Protein AF-A0A8H7RR65-F1 (afdb_monomer_lite)

Radius of gyration: 19.75 Å; chains: 1; bounding box: 47×39×63 Å

Sequence (229 aa):
MPDKVIPYYIRTPSESDGLIKSMILPDCTTRTIVIGLDCEWNYSVGSSPRKVAIIQIAYKVLMYIIGHYFIISIHQYNYIPPSLIDLLKSPQVLKTGRNVTGDLNKLKRDYGLSYCPGTALELGSFCRKRGYIDNGTASLSEIAESVLGSKLKKQNRDSNWEAQDLSSPQLYYAALDAWVSLAIYTKLANVRTIGKLVQNRASKEAFVSVYPSDQCSYPVAFGVVISHQ

Structure (mmCIF, N/CA/C/O backbone):
data_AF-A0A8H7RR65-F1
#
_entry.id   AF-A0A8H7RR65-F1
#
loop_
_atom_site.group_PDB
_atom_site.id
_atom_site.type_symbol
_atom_site.label_atom_id
_atom_site.label_alt_id
_atom_site.label_comp_id
_atom_site.label_asym_id
_atom_site.label_entity_id
_atom_site.label_seq_id
_atom_site.pdbx_PDB_ins_code
_atom_site.Cartn_x
_atom_site.Cartn_y
_atom_site.Cartn_z
_atom_site.occupancy
_atom_site.B_iso_or_equiv
_atom_site.auth_seq_id
_atom_site.auth_comp_id
_atom_site.auth_asym_id
_atom_site.auth_atom_id
_atom_site.pdbx_PDB_model_num
ATOM 1 N N . MET A 1 1 ? 14.159 11.317 -2.937 1.00 69.75 1 MET A N 1
ATOM 2 C CA . MET A 1 1 ? 12.912 11.220 -2.142 1.00 69.75 1 MET A CA 1
ATOM 3 C C . MET A 1 1 ? 12.308 12.609 -2.042 1.00 69.75 1 MET A C 1
ATOM 5 O O . MET A 1 1 ? 13.080 13.552 -2.152 1.00 69.75 1 MET A O 1
ATOM 9 N N . PRO A 1 2 ? 10.984 12.760 -1.896 1.00 67.38 2 PRO A N 1
ATOM 10 C CA . PRO A 1 2 ? 10.373 14.069 -1.715 1.00 67.38 2 PRO A CA 1
ATOM 11 C C . PRO A 1 2 ? 10.844 14.668 -0.389 1.00 67.38 2 PRO A C 1
ATOM 13 O O . PRO A 1 2 ? 10.842 13.983 0.636 1.00 67.38 2 PRO A O 1
ATOM 16 N N . ASP A 1 3 ? 11.207 15.949 -0.412 1.00 62.53 3 ASP A N 1
ATOM 17 C CA . ASP A 1 3 ? 11.648 16.675 0.785 1.00 62.53 3 ASP A CA 1
ATOM 18 C C . ASP A 1 3 ? 10.525 16.796 1.826 1.00 62.53 3 ASP A C 1
ATOM 20 O O . ASP A 1 3 ? 10.781 16.956 3.020 1.00 62.53 3 ASP A O 1
ATOM 24 N N . LYS A 1 4 ? 9.261 16.670 1.391 1.00 66.50 4 LYS A N 1
ATOM 25 C CA . LYS A 1 4 ? 8.096 16.648 2.274 1.00 66.50 4 LYS A CA 1
ATOM 26 C C . LYS A 1 4 ? 6.968 15.786 1.702 1.00 66.50 4 LYS A C 1
ATOM 28 O O . LYS A 1 4 ? 6.485 16.034 0.602 1.00 66.50 4 LYS A O 1
ATOM 33 N N . VAL A 1 5 ? 6.511 14.810 2.486 1.00 70.81 5 VAL A N 1
ATOM 34 C CA . VAL A 1 5 ? 5.223 14.126 2.291 1.00 70.81 5 VAL A CA 1
ATOM 35 C C . VAL A 1 5 ? 4.330 14.574 3.439 1.00 70.81 5 VAL A C 1
ATOM 37 O O . VAL A 1 5 ? 4.652 14.310 4.595 1.00 70.81 5 VAL A O 1
ATOM 40 N N . ILE A 1 6 ? 3.254 15.303 3.140 1.00 77.00 6 ILE A N 1
ATOM 41 C CA . ILE A 1 6 ? 2.273 15.723 4.150 1.00 77.00 6 ILE A CA 1
ATOM 42 C C . ILE A 1 6 ? 1.043 14.828 3.987 1.00 77.00 6 ILE A C 1
ATOM 44 O O . ILE A 1 6 ? 0.307 15.006 3.015 1.00 77.00 6 ILE A O 1
ATOM 48 N N . PRO A 1 7 ? 0.828 13.846 4.877 1.00 85.81 7 PRO A N 1
ATOM 49 C CA . PRO A 1 7 ? -0.363 13.019 4.814 1.00 85.81 7 PRO A CA 1
ATOM 50 C C . PRO A 1 7 ? -1.587 13.747 5.366 1.00 85.81 7 PRO A C 1
ATOM 52 O O . PRO A 1 7 ? -1.502 14.508 6.329 1.00 85.81 7 PRO A O 1
ATOM 55 N N . TYR A 1 8 ? -2.748 13.433 4.800 1.00 90.25 8 TYR A N 1
ATOM 56 C CA . TYR A 1 8 ? -4.036 13.676 5.432 1.00 90.25 8 TYR A CA 1
ATOM 57 C C . TYR A 1 8 ? -4.280 12.548 6.438 1.00 90.25 8 TYR A C 1
ATOM 59 O O . TYR A 1 8 ? -4.485 11.393 6.051 1.00 90.25 8 TYR A O 1
ATOM 67 N N . TYR A 1 9 ? -4.215 12.873 7.729 1.00 93.75 9 TYR A N 1
ATOM 68 C CA . TYR A 1 9 ? -4.518 11.924 8.796 1.00 93.75 9 TYR A CA 1
ATOM 69 C C . TYR A 1 9 ? -6.023 11.921 9.076 1.00 93.75 9 TYR A C 1
ATOM 71 O O . TYR A 1 9 ? -6.581 12.906 9.556 1.00 93.75 9 TYR A O 1
ATOM 79 N N . ILE A 1 10 ? -6.674 10.814 8.734 1.00 94.00 10 ILE A N 1
ATOM 80 C CA . ILE A 1 10 ? -8.122 10.629 8.759 1.00 94.00 10 ILE A CA 1
ATOM 81 C C . ILE A 1 10 ? -8.471 9.786 9.978 1.00 94.00 10 ILE A C 1
ATOM 83 O O . ILE A 1 10 ? -8.015 8.647 10.109 1.00 94.00 10 ILE A O 1
ATOM 87 N N . ARG A 1 11 ? -9.287 10.347 10.869 1.00 92.25 11 ARG A N 1
ATOM 88 C CA . ARG A 1 11 ? -9.609 9.737 12.169 1.00 92.25 11 ARG A CA 1
ATOM 89 C C . ARG A 1 11 ? -11.053 9.273 12.259 1.00 92.25 11 ARG A C 1
ATOM 91 O O . ARG A 1 11 ? -11.362 8.383 13.043 1.00 92.25 11 ARG A O 1
ATOM 98 N N . THR A 1 12 ? -11.934 9.824 11.428 1.00 93.62 12 THR A N 1
ATOM 99 C CA . THR A 1 12 ? -13.347 9.449 11.436 1.00 93.62 12 THR A CA 1
ATOM 100 C C . THR A 1 12 ? -13.735 8.629 10.200 1.00 93.62 12 THR A C 1
ATOM 102 O O . THR A 1 12 ? -13.217 8.865 9.102 1.00 93.62 12 THR A O 1
ATOM 105 N N . PRO A 1 13 ? -14.692 7.691 10.333 1.00 94.06 13 PRO A N 1
ATOM 106 C CA . PRO A 1 13 ? -15.246 6.970 9.189 1.00 94.06 13 PRO A CA 1
ATOM 107 C C . PRO A 1 13 ? -15.877 7.903 8.150 1.00 94.06 13 PRO A C 1
ATOM 109 O O . PRO A 1 13 ? -15.723 7.673 6.957 1.00 94.06 13 PRO A O 1
ATOM 112 N N . SER A 1 14 ? -16.541 8.980 8.588 1.00 95.25 14 SER A N 1
ATOM 113 C CA . SER A 1 14 ? -17.195 9.952 7.703 1.00 95.25 14 SER A CA 1
ATOM 114 C C . SER A 1 14 ? -16.207 10.736 6.843 1.00 95.25 14 SER A C 1
ATOM 116 O O . SER A 1 14 ? -16.466 10.945 5.661 1.00 95.25 14 SER A O 1
ATOM 118 N N . GLU A 1 15 ? -15.065 11.144 7.405 1.00 94.38 15 GLU A N 1
ATOM 119 C CA . GLU A 1 15 ? -13.995 11.787 6.634 1.00 94.38 15 GLU A CA 1
ATOM 120 C C . GLU A 1 15 ? -13.398 10.813 5.614 1.00 94.38 15 GLU A C 1
ATOM 122 O O . GLU A 1 15 ? -13.220 11.180 4.453 1.00 94.38 15 GLU A O 1
ATOM 127 N N . SER A 1 16 ? -13.144 9.561 6.022 1.00 93.62 16 SER A N 1
ATOM 128 C CA . SER A 1 16 ? -12.667 8.506 5.118 1.00 93.62 16 SER A CA 1
ATOM 129 C C . SER A 1 16 ? -13.643 8.293 3.962 1.00 93.62 16 SER A C 1
ATOM 131 O O . SER A 1 16 ? -13.239 8.301 2.798 1.00 93.62 16 SER A O 1
ATOM 133 N N . ASP A 1 17 ? -14.929 8.142 4.279 1.00 94.50 17 ASP A N 1
ATOM 134 C CA . ASP A 1 17 ? -15.977 7.912 3.292 1.00 94.50 17 ASP A CA 1
ATOM 135 C C . ASP A 1 17 ? -16.127 9.085 2.324 1.00 94.50 17 ASP A C 1
ATOM 137 O O . ASP A 1 17 ? -16.167 8.885 1.108 1.00 94.50 17 ASP A O 1
ATOM 141 N N . GLY A 1 18 ? -16.190 10.312 2.845 1.00 92.25 18 GLY A N 1
ATOM 142 C CA . GLY A 1 18 ? -16.320 11.518 2.031 1.00 92.25 18 GLY A CA 1
ATOM 143 C C . GLY A 1 18 ? -15.140 11.700 1.081 1.00 92.25 18 GLY A C 1
ATOM 144 O O . GLY A 1 18 ? -15.326 11.983 -0.105 1.00 92.25 18 GLY A O 1
ATOM 145 N N . LEU A 1 19 ? -13.922 11.476 1.569 1.00 91.19 19 LEU A N 1
ATOM 146 C CA . LEU A 1 19 ? -12.708 11.647 0.785 1.00 91.19 19 LEU A CA 1
ATOM 147 C C . LEU A 1 19 ? -12.564 10.584 -0.308 1.00 91.19 19 LEU A C 1
ATOM 149 O O . LEU A 1 19 ? -12.318 10.917 -1.465 1.00 91.19 19 LEU A O 1
ATOM 153 N N . ILE A 1 20 ? -12.768 9.306 0.011 1.00 92.12 20 ILE A N 1
ATOM 154 C CA . ILE A 1 20 ? -12.635 8.226 -0.976 1.00 92.12 20 ILE A CA 1
ATOM 155 C C . ILE A 1 20 ? -13.710 8.347 -2.066 1.00 92.12 20 ILE A C 1
ATOM 157 O O . ILE A 1 20 ? -13.392 8.203 -3.251 1.00 92.12 20 ILE A O 1
ATOM 161 N N . LYS A 1 21 ? -14.960 8.660 -1.690 1.00 91.94 21 LYS A N 1
ATOM 162 C CA . LYS A 1 21 ? -16.071 8.863 -2.637 1.00 91.94 21 LYS A CA 1
ATOM 163 C C . LYS A 1 21 ? -15.864 10.064 -3.552 1.00 91.94 21 LYS A C 1
ATOM 165 O O . LYS A 1 21 ? -16.263 9.999 -4.708 1.00 91.94 21 LYS A O 1
ATOM 170 N N . SER A 1 22 ? -15.261 11.142 -3.057 1.00 87.25 22 SER A N 1
ATOM 171 C CA . SER A 1 22 ? -15.058 12.362 -3.848 1.00 87.25 22 SER A CA 1
ATOM 172 C C . SER A 1 22 ? -13.777 12.343 -4.682 1.00 87.25 22 SER A C 1
ATOM 174 O O . SER A 1 22 ? -13.769 12.886 -5.783 1.00 87.25 22 SER A O 1
ATOM 176 N N . MET A 1 23 ? -12.701 11.718 -4.193 1.00 84.56 23 MET A N 1
ATOM 177 C CA . MET A 1 23 ? -11.376 11.846 -4.809 1.00 84.56 23 MET A CA 1
ATOM 178 C C . MET A 1 23 ? -10.910 10.618 -5.586 1.00 84.56 23 MET A C 1
ATOM 180 O O . MET A 1 23 ? -10.130 10.777 -6.523 1.00 84.56 23 MET A O 1
ATOM 184 N N . ILE A 1 24 ? -11.319 9.408 -5.185 1.00 85.12 24 ILE A N 1
ATOM 185 C CA . ILE A 1 24 ? -10.731 8.166 -5.713 1.00 85.12 24 ILE A CA 1
ATOM 186 C C . ILE A 1 24 ? -11.749 7.359 -6.517 1.00 85.12 24 ILE A C 1
ATOM 188 O O . ILE A 1 24 ? -11.497 7.038 -7.675 1.00 85.12 24 ILE A O 1
ATOM 192 N N . LEU A 1 25 ? -12.912 7.052 -5.935 1.00 85.06 25 LEU A N 1
ATOM 193 C CA . LEU A 1 25 ? -13.926 6.219 -6.592 1.00 85.06 25 LEU A CA 1
ATOM 194 C C . LEU A 1 25 ? -14.428 6.753 -7.947 1.00 85.06 25 LEU A C 1
ATOM 196 O O . LEU A 1 25 ? -14.661 5.920 -8.825 1.00 85.06 25 LEU A O 1
ATOM 200 N N . PRO A 1 26 ? -14.548 8.075 -8.192 1.00 85.31 26 PRO A N 1
ATOM 201 C CA . PRO A 1 26 ? -14.957 8.574 -9.504 1.00 85.31 26 PRO A CA 1
ATOM 202 C C . PRO A 1 26 ? -13.997 8.148 -10.622 1.00 85.31 26 PRO A C 1
ATOM 204 O O . PRO A 1 26 ? -14.436 7.834 -11.727 1.00 85.31 26 PRO A O 1
ATOM 207 N N . ASP A 1 27 ? -12.697 8.043 -10.329 1.00 82.56 27 ASP A N 1
ATOM 208 C CA . ASP A 1 27 ? -11.683 7.625 -11.302 1.00 82.56 27 ASP A CA 1
ATOM 209 C C . ASP A 1 27 ? -11.726 6.112 -11.607 1.00 82.56 27 ASP A C 1
ATOM 211 O O . ASP A 1 27 ? -11.265 5.694 -12.671 1.00 82.56 27 ASP A O 1
ATOM 215 N N . CYS A 1 28 ? -12.318 5.288 -10.731 1.00 77.56 28 CYS A N 1
ATOM 216 C CA . CYS A 1 28 ? -12.476 3.840 -10.941 1.00 77.56 28 CYS A CA 1
ATOM 217 C C . CYS A 1 28 ? -13.459 3.491 -12.073 1.00 77.56 28 CYS A C 1
ATOM 219 O O . CYS A 1 28 ? -13.494 2.347 -12.525 1.00 77.56 28 CYS A O 1
ATOM 221 N N . THR A 1 29 ? -14.283 4.448 -12.509 1.00 74.00 29 THR A N 1
ATOM 222 C CA . THR A 1 29 ? -15.360 4.217 -13.487 1.00 74.00 29 THR A CA 1
ATOM 223 C C . THR A 1 29 ? -14.875 4.186 -14.935 1.00 74.00 29 THR A C 1
ATOM 225 O O . THR A 1 29 ? -15.533 3.599 -15.788 1.00 74.00 29 THR A O 1
ATOM 228 N N . THR A 1 30 ? -13.716 4.782 -15.223 1.00 73.12 30 THR A N 1
ATOM 229 C CA . THR A 1 30 ? -13.229 4.984 -16.600 1.00 73.12 30 THR A CA 1
ATOM 230 C C . THR A 1 30 ? -11.938 4.238 -16.909 1.00 73.12 30 THR A C 1
ATOM 232 O O . THR A 1 30 ? -11.607 4.036 -18.075 1.00 73.12 30 THR A O 1
ATOM 235 N N . ARG A 1 31 ? -11.188 3.824 -15.882 1.00 81.12 31 ARG A N 1
ATOM 236 C CA . ARG A 1 31 ? -9.883 3.176 -16.036 1.00 81.12 31 ARG A CA 1
ATOM 237 C C . ARG A 1 31 ? -9.501 2.370 -14.804 1.00 81.12 31 ARG A C 1
ATOM 239 O O . ARG A 1 31 ? -10.032 2.577 -13.716 1.00 81.12 31 ARG A O 1
ATOM 246 N N . THR A 1 32 ? -8.503 1.509 -14.969 1.00 86.94 32 THR A N 1
ATOM 247 C CA . THR A 1 32 ? -7.763 0.973 -13.828 1.00 86.94 32 THR A CA 1
ATOM 248 C C . THR A 1 32 ? -6.993 2.105 -13.154 1.00 86.94 32 THR A C 1
ATOM 250 O O . THR A 1 32 ? -6.273 2.859 -13.814 1.00 86.94 32 THR A O 1
ATOM 253 N N . ILE A 1 33 ? -7.114 2.203 -11.835 1.00 90.94 33 ILE A N 1
ATOM 254 C CA . ILE A 1 33 ? -6.284 3.073 -11.009 1.00 90.94 33 ILE A CA 1
ATOM 255 C C . ILE A 1 33 ? -5.284 2.240 -10.214 1.00 90.94 33 ILE A C 1
ATOM 257 O O . ILE A 1 33 ? -5.515 1.067 -9.916 1.00 90.94 33 ILE A O 1
ATOM 261 N N . VAL A 1 34 ? -4.161 2.860 -9.863 1.00 94.12 34 VAL A N 1
ATOM 262 C CA . VAL A 1 34 ? -3.112 2.225 -9.066 1.00 94.12 34 VAL A CA 1
ATOM 263 C C . VAL A 1 34 ? -2.898 3.041 -7.806 1.00 94.12 34 VAL A C 1
ATOM 265 O O . VAL A 1 34 ? -2.725 4.260 -7.878 1.00 94.12 34 VAL A O 1
ATOM 268 N N . ILE A 1 35 ? -2.923 2.363 -6.663 1.00 96.06 35 ILE A N 1
ATOM 269 C CA . ILE A 1 35 ? -2.674 2.957 -5.353 1.00 96.06 35 ILE A CA 1
ATOM 270 C C . ILE A 1 35 ? -1.488 2.276 -4.685 1.00 96.06 35 ILE A C 1
ATOM 272 O O . ILE A 1 35 ? -1.332 1.059 -4.781 1.00 96.06 35 ILE A O 1
ATOM 276 N N . GLY A 1 36 ? -0.672 3.058 -3.985 1.00 96.94 36 GLY A N 1
ATOM 277 C CA . GLY A 1 36 ? 0.240 2.509 -2.987 1.00 96.94 36 GLY A CA 1
ATOM 278 C C . GLY A 1 36 ? -0.566 2.131 -1.752 1.00 96.94 36 GLY A C 1
ATOM 279 O O . GLY A 1 36 ? -1.337 2.964 -1.285 1.00 96.94 36 GLY A O 1
ATOM 280 N N . LEU A 1 37 ? -0.422 0.903 -1.263 1.00 98.00 37 LEU A N 1
ATOM 281 C CA . LEU A 1 37 ? -1.093 0.412 -0.061 1.00 98.00 37 LEU A CA 1
ATOM 282 C C . LEU A 1 37 ? -0.050 -0.133 0.910 1.00 98.00 37 LEU A C 1
ATOM 284 O O . LEU A 1 37 ? 0.831 -0.889 0.501 1.00 98.00 37 LEU A O 1
ATOM 288 N N . ASP A 1 38 ? -0.212 0.225 2.176 1.00 97.50 38 ASP A N 1
ATOM 289 C CA . ASP A 1 38 ? 0.495 -0.378 3.301 1.00 97.50 38 ASP A CA 1
ATOM 290 C C . ASP A 1 38 ? -0.457 -0.479 4.506 1.00 97.50 38 ASP A C 1
ATOM 292 O O . ASP A 1 38 ? -1.579 0.057 4.463 1.00 97.50 38 ASP A O 1
ATOM 296 N N . CYS A 1 39 ? -0.054 -1.198 5.554 1.00 97.56 39 CYS A N 1
ATOM 297 C CA . CYS A 1 39 ? -0.786 -1.286 6.819 1.00 97.56 39 CYS A CA 1
ATOM 298 C C . CYS A 1 39 ? 0.177 -1.322 8.007 1.00 97.56 39 CYS A C 1
ATOM 300 O O . CYS A 1 39 ? 1.212 -1.972 7.946 1.00 97.56 39 CYS A O 1
ATOM 302 N N . GLU A 1 40 ? -0.223 -0.735 9.138 1.00 96.56 40 GLU A N 1
ATOM 303 C CA . GLU A 1 40 ? 0.554 -0.825 10.384 1.00 96.56 40 GLU A CA 1
ATOM 304 C C . GLU A 1 40 ? -0.286 -1.323 11.560 1.00 96.56 40 GLU A C 1
ATOM 306 O O . GLU A 1 40 ? -1.502 -1.100 11.645 1.00 96.56 40 GLU A O 1
ATOM 311 N N . TRP A 1 41 ? 0.367 -2.037 12.476 1.00 95.75 41 TRP A N 1
ATOM 312 C CA . TRP A 1 41 ? -0.244 -2.632 13.663 1.00 95.75 41 TRP A CA 1
ATOM 313 C C . TRP A 1 41 ? 0.761 -2.775 14.799 1.00 95.75 41 TRP A C 1
ATOM 315 O O . TRP A 1 41 ? 1.960 -2.945 14.590 1.00 95.75 41 TRP A O 1
ATOM 325 N N . ASN A 1 42 ? 0.250 -2.790 16.026 1.00 94.38 42 ASN A N 1
ATOM 326 C CA . ASN A 1 42 ? 1.069 -3.050 17.200 1.00 94.38 42 ASN A CA 1
ATOM 327 C C . ASN A 1 42 ? 1.513 -4.523 17.250 1.00 94.38 42 ASN A C 1
ATOM 329 O O . ASN A 1 42 ? 0.716 -5.452 17.065 1.00 94.38 42 ASN A O 1
ATOM 333 N N . TYR A 1 43 ? 2.791 -4.743 17.544 1.00 90.69 43 TYR A N 1
ATOM 334 C CA . TYR A 1 43 ? 3.369 -6.063 17.770 1.00 90.69 43 TYR A CA 1
ATOM 335 C C . TYR A 1 43 ? 4.313 -6.026 18.971 1.00 90.69 43 TYR A C 1
ATOM 337 O O . TYR A 1 43 ? 5.035 -5.057 19.188 1.00 90.69 43 TYR A O 1
ATOM 345 N N . SER A 1 44 ? 4.305 -7.099 19.755 1.00 87.88 44 SER A N 1
ATOM 346 C CA . SER A 1 44 ? 5.222 -7.297 20.874 1.00 87.88 44 SER A CA 1
ATOM 347 C C . SER A 1 44 ? 5.771 -8.712 20.801 1.00 87.88 44 SER A C 1
ATOM 349 O O . SER A 1 44 ? 5.030 -9.656 20.517 1.00 87.88 44 SER A O 1
ATOM 351 N N . VAL A 1 45 ? 7.075 -8.860 21.041 1.00 85.44 45 VAL A N 1
ATOM 352 C CA . VAL A 1 45 ? 7.752 -10.161 20.990 1.00 85.44 45 VAL A CA 1
ATOM 353 C C . VAL A 1 45 ? 7.063 -11.136 21.949 1.00 85.44 45 VAL A C 1
ATOM 355 O O . VAL A 1 45 ? 6.806 -10.804 23.102 1.00 85.44 45 VAL A O 1
ATOM 358 N N . GLY A 1 46 ? 6.734 -12.333 21.457 1.00 86.19 46 GLY A N 1
ATOM 359 C CA . GLY A 1 46 ? 6.043 -13.365 22.238 1.00 86.19 46 GLY A CA 1
ATOM 360 C C . GLY A 1 46 ? 4.518 -13.222 22.301 1.00 86.19 46 GLY A C 1
ATOM 361 O O . GLY A 1 46 ? 3.865 -14.052 22.924 1.00 86.19 46 GLY A O 1
ATOM 362 N N . SER A 1 47 ? 3.933 -12.216 21.642 1.00 87.44 47 SER A N 1
ATOM 363 C CA . SER A 1 47 ? 2.480 -12.036 21.536 1.00 87.44 47 SER A CA 1
ATOM 364 C C . SER A 1 47 ? 1.988 -12.183 20.099 1.00 87.44 47 SER A C 1
ATOM 366 O O . SER A 1 47 ? 2.715 -11.939 19.137 1.00 87.44 47 SER A O 1
ATOM 368 N N . SER A 1 48 ? 0.714 -12.550 19.944 1.00 89.25 48 SER A N 1
ATOM 369 C CA . SER A 1 48 ? 0.064 -12.477 18.634 1.00 89.25 48 SER A CA 1
ATOM 370 C C . SER A 1 48 ? -0.032 -11.013 18.177 1.00 89.25 48 SER A C 1
ATOM 372 O O . SER A 1 48 ? -0.345 -10.150 19.002 1.00 89.25 48 SER A O 1
ATOM 374 N N . PRO A 1 49 ? 0.203 -10.706 16.886 1.00 92.12 49 PRO A N 1
ATOM 375 C CA . PRO A 1 49 ? 0.048 -9.350 16.369 1.00 92.12 49 PRO A CA 1
ATOM 376 C C . PRO A 1 49 ? -1.357 -8.802 16.628 1.00 92.12 49 PRO A C 1
ATOM 378 O O . PRO A 1 49 ? -2.350 -9.501 16.407 1.00 92.12 49 PRO A O 1
ATOM 381 N N . ARG A 1 50 ? -1.443 -7.532 17.036 1.00 95.19 50 ARG A N 1
ATOM 382 C CA . ARG A 1 50 ? -2.717 -6.815 17.192 1.00 95.19 50 ARG A CA 1
ATOM 383 C C . ARG A 1 50 ? -3.391 -6.634 15.835 1.00 95.19 50 ARG A C 1
ATOM 385 O O . ARG A 1 50 ? -2.782 -6.874 14.787 1.00 95.19 50 ARG A O 1
ATOM 392 N N . LYS A 1 51 ? -4.660 -6.222 15.833 1.00 97.12 51 LYS A N 1
ATOM 393 C CA . LYS A 1 51 ? -5.364 -5.906 14.584 1.00 97.12 51 LYS A CA 1
ATOM 394 C C . LYS A 1 51 ? -4.676 -4.754 13.840 1.00 97.12 51 LYS A C 1
ATOM 396 O O . LYS A 1 51 ? -3.973 -3.962 14.462 1.00 97.12 51 LYS A O 1
ATOM 401 N N . VAL A 1 52 ? -4.883 -4.657 12.522 1.00 97.81 52 VAL A N 1
ATOM 402 C CA . VAL A 1 52 ? -4.465 -3.464 11.754 1.00 97.81 52 VAL A CA 1
ATOM 403 C C . VAL A 1 52 ? -5.016 -2.212 12.420 1.00 97.81 52 VAL A C 1
ATOM 405 O O . VAL A 1 52 ? -6.219 -2.140 12.677 1.00 97.81 52 VAL A O 1
ATOM 408 N N . ALA A 1 53 ? -4.134 -1.257 12.706 1.00 97.19 53 ALA A N 1
ATOM 409 C CA . ALA A 1 53 ? -4.481 -0.026 13.393 1.00 97.19 53 ALA A CA 1
ATOM 410 C C . ALA A 1 53 ? -4.701 1.133 12.421 1.00 97.19 53 ALA A C 1
ATOM 412 O O . ALA A 1 53 ? -5.639 1.917 12.603 1.00 97.19 53 ALA A O 1
ATOM 413 N N . ILE A 1 54 ? -3.872 1.205 11.378 1.00 97.31 54 ILE A N 1
ATOM 414 C CA . ILE A 1 54 ? -3.959 2.209 10.319 1.00 97.31 54 ILE A CA 1
ATOM 415 C C . ILE A 1 54 ? -3.775 1.573 8.935 1.00 97.31 54 ILE A C 1
ATOM 417 O O . ILE A 1 54 ? -3.055 0.584 8.788 1.00 97.31 54 ILE A O 1
ATOM 421 N N . ILE A 1 55 ? -4.421 2.162 7.928 1.00 97.81 55 ILE A N 1
ATOM 422 C CA . ILE A 1 55 ? -4.263 1.822 6.507 1.00 97.81 55 ILE A CA 1
ATOM 423 C C . ILE A 1 55 ? -3.719 3.054 5.784 1.00 97.81 55 ILE A C 1
ATOM 425 O O . ILE A 1 55 ? -4.294 4.140 5.903 1.00 97.81 55 ILE A O 1
ATOM 429 N N . GLN A 1 56 ? -2.639 2.896 5.021 1.00 96.56 56 GLN A N 1
ATOM 430 C CA . GLN A 1 56 ? -2.043 3.979 4.242 1.00 96.56 56 GLN A CA 1
ATOM 431 C C . GLN A 1 56 ? -2.366 3.832 2.760 1.00 96.56 56 GLN A C 1
ATOM 433 O O . GLN A 1 56 ? -2.223 2.754 2.187 1.00 96.56 56 GLN A O 1
ATOM 438 N N . ILE A 1 57 ? -2.766 4.932 2.123 1.00 96.19 57 ILE A N 1
ATOM 439 C CA . ILE A 1 57 ? -3.065 4.979 0.691 1.00 96.19 57 ILE A CA 1
ATOM 440 C C . ILE A 1 57 ? -2.320 6.141 0.053 1.00 96.19 57 ILE A C 1
ATOM 442 O O . ILE A 1 57 ? -2.541 7.297 0.408 1.00 96.19 57 ILE A O 1
ATOM 446 N N . ALA A 1 58 ? -1.490 5.838 -0.939 1.00 94.12 58 ALA A N 1
ATOM 447 C CA . ALA A 1 58 ? -0.948 6.824 -1.864 1.00 94.12 58 ALA A CA 1
ATOM 448 C C . ALA A 1 58 ? -1.726 6.778 -3.182 1.00 94.12 58 ALA A C 1
ATOM 450 O O . ALA A 1 58 ? -1.929 5.705 -3.753 1.00 94.12 58 ALA A O 1
ATOM 451 N N . TYR A 1 59 ? -2.133 7.941 -3.686 1.00 91.62 59 TYR A N 1
ATOM 452 C CA . TYR A 1 59 ? -2.927 8.081 -4.903 1.00 91.62 59 TYR A CA 1
ATOM 453 C C . TYR A 1 59 ? -2.432 9.236 -5.783 1.00 91.62 59 TYR A C 1
ATOM 455 O O . TYR A 1 59 ? -2.017 10.276 -5.275 1.00 91.62 59 TYR A O 1
ATOM 463 N N . LYS A 1 60 ? -2.492 9.066 -7.115 1.00 84.38 60 LYS A N 1
ATOM 464 C CA . LYS A 1 60 ? -2.090 10.075 -8.123 1.00 84.38 60 LYS A CA 1
ATOM 465 C C . LYS A 1 60 ? -0.681 10.658 -7.910 1.00 84.38 60 LYS A C 1
ATOM 467 O O . LYS A 1 60 ? -0.479 11.850 -8.092 1.00 84.38 60 LYS A O 1
ATOM 472 N N . VAL A 1 61 ? 0.305 9.826 -7.568 1.00 66.12 61 VAL A N 1
ATOM 473 C CA . VAL A 1 61 ? 1.707 10.268 -7.448 1.00 66.12 61 VAL A CA 1
ATOM 474 C C . VAL A 1 61 ? 2.307 10.469 -8.843 1.00 66.12 61 VAL A C 1
ATOM 476 O O . VAL A 1 61 ? 2.704 9.509 -9.507 1.00 66.12 61 VAL A O 1
ATOM 479 N N . LEU A 1 62 ? 2.361 11.724 -9.292 1.00 63.16 62 LEU A N 1
ATOM 480 C CA . LEU A 1 62 ? 2.976 12.139 -10.554 1.00 63.16 62 LEU A CA 1
ATOM 481 C C . LEU A 1 62 ? 4.376 12.697 -10.297 1.00 63.16 62 LEU A C 1
ATOM 483 O O . LEU A 1 62 ? 4.526 13.686 -9.577 1.00 63.16 62 LEU A O 1
ATOM 487 N N . MET A 1 63 ? 5.388 12.062 -10.904 1.00 56.44 63 MET A N 1
ATOM 488 C CA . MET A 1 63 ? 6.769 12.566 -11.023 1.00 56.44 63 MET A CA 1
ATOM 489 C C . MET A 1 63 ? 7.325 13.224 -9.747 1.00 56.44 63 MET A C 1
ATOM 491 O O . MET A 1 63 ? 8.036 14.217 -9.820 1.00 56.44 63 MET A O 1
ATOM 495 N N . TYR A 1 64 ? 7.021 12.650 -8.579 1.00 55.78 64 TYR A N 1
ATOM 496 C CA . TYR A 1 64 ? 7.536 13.063 -7.269 1.00 55.78 64 TYR A CA 1
ATOM 497 C C . TYR A 1 64 ? 7.056 14.416 -6.709 1.00 55.78 64 TYR A C 1
ATOM 499 O O . TYR A 1 64 ? 7.540 14.809 -5.650 1.00 55.78 64 TYR A O 1
ATOM 507 N N . ILE A 1 65 ? 6.108 15.105 -7.358 1.00 52.94 65 ILE A N 1
ATOM 508 C CA . ILE A 1 65 ? 5.735 16.489 -6.997 1.00 52.94 65 ILE A CA 1
ATOM 509 C C . ILE A 1 65 ? 4.334 16.569 -6.379 1.00 52.94 65 ILE A C 1
ATOM 511 O O . ILE A 1 65 ? 4.133 17.285 -5.402 1.00 52.94 65 ILE A O 1
ATOM 515 N N . ILE A 1 66 ? 3.360 15.825 -6.913 1.00 58.41 66 ILE A N 1
ATOM 516 C CA . ILE A 1 66 ? 1.959 15.899 -6.475 1.00 58.41 66 ILE A CA 1
ATOM 517 C C . ILE A 1 66 ? 1.442 14.482 -6.279 1.00 58.41 66 ILE A C 1
ATOM 519 O O . ILE A 1 66 ? 1.565 13.646 -7.169 1.00 58.41 66 ILE A O 1
ATOM 523 N N . GLY A 1 67 ? 0.882 14.215 -5.107 1.00 67.94 67 GLY A N 1
ATOM 524 C CA . GLY A 1 67 ? 0.141 12.999 -4.813 1.00 67.94 67 GLY A CA 1
ATOM 525 C C . GLY A 1 67 ? -0.688 13.209 -3.557 1.00 67.94 67 GLY A C 1
ATOM 526 O O . GLY A 1 67 ? -0.387 14.087 -2.747 1.00 67.94 67 GLY A O 1
ATOM 527 N N . HIS A 1 68 ? -1.751 12.432 -3.420 1.00 82.31 68 HIS A N 1
ATOM 528 C CA . HIS A 1 68 ? -2.570 12.427 -2.221 1.00 82.31 68 HIS A CA 1
ATOM 529 C C . HIS A 1 68 ? -2.190 11.231 -1.355 1.00 82.31 68 HIS A C 1
ATOM 531 O O . HIS A 1 68 ? -2.086 10.110 -1.857 1.00 82.31 68 HIS A O 1
ATOM 537 N N . TYR A 1 69 ? -1.980 11.485 -0.065 1.00 88.06 69 TYR A N 1
ATOM 538 C CA . TYR A 1 69 ? -1.557 10.476 0.902 1.00 88.06 69 TYR A CA 1
ATOM 539 C C . TYR A 1 69 ? -2.529 10.485 2.057 1.00 88.06 69 TYR A C 1
ATOM 541 O O . TYR A 1 69 ? -2.706 11.507 2.720 1.00 88.06 69 TYR A O 1
ATOM 549 N N . PHE A 1 70 ? -3.155 9.348 2.286 1.00 92.25 70 PHE A N 1
ATOM 550 C CA . PHE A 1 70 ? -4.179 9.187 3.295 1.00 92.25 70 PHE A CA 1
ATOM 551 C C . PHE A 1 70 ? -3.674 8.183 4.315 1.00 92.25 70 PHE A C 1
ATOM 553 O O . PHE A 1 70 ? -3.242 7.093 3.945 1.00 92.25 70 PHE A O 1
ATOM 560 N N . ILE A 1 71 ? -3.720 8.554 5.589 1.00 95.00 71 ILE A N 1
ATOM 561 C CA . ILE A 1 71 ? -3.501 7.632 6.702 1.00 95.00 71 ILE A CA 1
ATOM 562 C C . ILE A 1 71 ? -4.836 7.516 7.414 1.00 95.00 71 ILE A C 1
ATOM 564 O O . ILE A 1 71 ? -5.289 8.477 8.030 1.00 95.00 71 ILE A O 1
ATOM 568 N N . ILE A 1 72 ? -5.480 6.362 7.289 1.00 95.94 72 ILE A N 1
ATOM 569 C CA . ILE A 1 72 ? -6.821 6.119 7.817 1.00 95.94 72 ILE A CA 1
ATOM 570 C C . ILE A 1 72 ? -6.684 5.315 9.102 1.00 95.94 72 ILE A C 1
ATOM 572 O O . ILE A 1 72 ? -6.262 4.159 9.074 1.00 95.94 72 ILE A O 1
ATOM 576 N N . SER A 1 73 ? -7.034 5.934 10.225 1.00 95.69 73 SER A N 1
ATOM 577 C CA . SER A 1 73 ? -6.994 5.303 11.539 1.00 95.69 73 SER A CA 1
ATOM 578 C C . SER A 1 73 ? -8.236 4.457 11.765 1.00 95.69 73 SER A C 1
ATOM 580 O O . SER A 1 73 ? -9.295 4.998 12.058 1.00 95.69 73 SER A O 1
ATOM 582 N N . ILE A 1 74 ? -8.130 3.137 11.602 1.00 96.00 74 ILE A N 1
ATOM 583 C CA . ILE A 1 74 ? -9.278 2.225 11.727 1.00 96.00 74 ILE A CA 1
ATOM 584 C C . ILE A 1 74 ? -9.439 1.657 13.138 1.00 96.00 74 ILE A C 1
ATOM 586 O O . ILE A 1 74 ? -10.538 1.242 13.503 1.00 96.00 74 ILE A O 1
ATOM 590 N N . HIS A 1 75 ? -8.385 1.661 13.966 1.00 93.81 75 HIS A N 1
ATOM 591 C CA . HIS A 1 75 ? -8.485 1.162 15.345 1.00 93.81 75 HIS A CA 1
ATOM 592 C C . HIS A 1 75 ? -9.473 1.972 16.194 1.00 93.81 75 HIS A C 1
ATOM 594 O O . HIS A 1 75 ? -10.074 1.419 17.110 1.00 93.81 75 HIS A O 1
ATOM 600 N N . GLN A 1 76 ? -9.667 3.258 15.876 1.00 88.00 76 GLN A N 1
ATOM 601 C CA . GLN A 1 76 ? -10.545 4.158 16.631 1.00 88.00 76 GLN A CA 1
ATOM 602 C C . GLN A 1 76 ? -12.021 3.745 16.569 1.00 88.00 76 GLN A C 1
ATOM 604 O O . GLN A 1 76 ? -12.793 4.096 17.457 1.00 88.00 76 GLN A O 1
ATOM 609 N N . TYR A 1 77 ? -12.415 2.983 15.546 1.00 92.56 77 TYR A N 1
ATOM 610 C CA . TYR A 1 77 ? -13.787 2.503 15.363 1.00 92.56 77 TYR A CA 1
ATOM 611 C C . TYR A 1 77 ? -13.890 0.995 15.078 1.00 92.56 77 TYR A C 1
ATOM 613 O O . TYR A 1 77 ? -14.991 0.457 15.082 1.00 92.56 77 TYR A O 1
ATOM 621 N N . ASN A 1 78 ? -12.767 0.285 14.911 1.00 94.06 78 ASN A N 1
ATOM 622 C CA . ASN A 1 78 ? -12.668 -1.181 14.827 1.00 94.06 78 ASN A CA 1
ATOM 623 C C . ASN A 1 78 ? -13.471 -1.823 13.669 1.00 94.06 78 ASN A C 1
ATOM 625 O O . ASN A 1 78 ? -13.904 -2.973 13.760 1.00 94.06 78 ASN A O 1
ATOM 629 N N . TYR A 1 79 ? -13.632 -1.106 12.556 1.00 96.38 79 TYR A N 1
ATOM 630 C CA . TYR A 1 79 ? -14.121 -1.636 11.276 1.00 96.38 79 TYR A CA 1
ATOM 631 C C . TYR A 1 79 ? -13.463 -0.892 10.104 1.00 96.38 79 TYR A C 1
ATOM 633 O O . TYR A 1 79 ? -12.759 0.088 10.315 1.00 96.38 79 TYR A O 1
ATOM 641 N N . ILE A 1 80 ? -13.662 -1.352 8.866 1.00 97.50 80 ILE A N 1
ATOM 642 C CA . ILE A 1 80 ? -13.172 -0.660 7.660 1.00 97.50 80 ILE A CA 1
ATOM 643 C C . ILE A 1 80 ? -14.327 0.176 7.081 1.00 97.50 80 ILE A C 1
ATOM 645 O O . ILE A 1 80 ? -15.388 -0.407 6.841 1.00 97.50 80 ILE A O 1
ATOM 649 N N . PRO A 1 81 ? -14.169 1.492 6.830 1.00 96.75 81 PRO A N 1
ATOM 650 C CA . PRO A 1 81 ? -15.252 2.324 6.303 1.00 96.75 81 PRO A CA 1
ATOM 651 C C . PRO A 1 81 ? -15.804 1.792 4.966 1.00 96.75 81 PRO A C 1
ATOM 653 O O . PRO A 1 81 ? -15.018 1.290 4.152 1.00 96.75 81 PRO A O 1
ATOM 656 N N . PRO A 1 82 ? -17.122 1.886 4.706 1.00 96.31 82 PRO A N 1
ATOM 657 C CA . PRO A 1 82 ? -17.748 1.309 3.516 1.00 96.31 82 PRO A CA 1
ATOM 658 C C . PRO A 1 82 ? -17.083 1.695 2.193 1.00 96.31 82 PRO A C 1
ATOM 660 O O . PRO A 1 82 ? -16.799 0.820 1.378 1.00 96.31 82 PRO A O 1
ATOM 663 N N . SER A 1 83 ? -16.741 2.970 1.980 1.00 95.81 83 SER A N 1
ATOM 664 C CA . SER A 1 83 ? -16.116 3.363 0.711 1.00 95.81 83 SER A CA 1
ATOM 665 C C . SER A 1 83 ? -14.702 2.803 0.559 1.00 95.81 83 SER A C 1
ATOM 667 O O . SER A 1 83 ? -14.234 2.588 -0.556 1.00 95.81 83 SER A O 1
ATOM 669 N N . LEU A 1 84 ? -13.991 2.605 1.675 1.00 96.25 84 LEU A N 1
ATOM 670 C CA . LEU A 1 84 ? -12.671 1.990 1.673 1.00 96.25 84 LEU A CA 1
ATOM 671 C C . LEU A 1 84 ? -12.782 0.500 1.344 1.00 96.25 84 LEU A C 1
ATOM 673 O O . LEU A 1 84 ? -11.966 -0.018 0.585 1.00 96.25 84 LEU A O 1
ATOM 677 N N . ILE A 1 85 ? -13.822 -0.172 1.842 1.00 96.88 85 ILE A N 1
ATOM 678 C CA . ILE A 1 85 ? -14.158 -1.534 1.419 1.00 96.88 85 ILE A CA 1
ATOM 679 C C . ILE A 1 85 ? -14.401 -1.572 -0.093 1.00 96.88 85 ILE A C 1
ATOM 681 O O . ILE A 1 85 ? -13.797 -2.408 -0.765 1.00 96.88 85 ILE A O 1
ATOM 685 N N . ASP A 1 86 ? -15.224 -0.670 -0.632 1.00 94.81 86 ASP A N 1
ATOM 686 C CA . ASP A 1 86 ? -15.525 -0.605 -2.070 1.00 94.81 86 ASP A CA 1
ATOM 687 C C . ASP A 1 86 ? -14.259 -0.377 -2.904 1.00 94.81 86 ASP A C 1
ATOM 689 O O . ASP A 1 86 ? -14.020 -1.071 -3.896 1.00 94.81 86 ASP A O 1
ATOM 693 N N . LEU A 1 87 ? -13.394 0.541 -2.459 1.00 95.19 87 LEU A N 1
ATOM 694 C CA . LEU A 1 87 ? -12.112 0.821 -3.097 1.00 95.19 87 LEU A CA 1
ATOM 695 C C . LEU A 1 87 ? -11.201 -0.415 -3.113 1.00 95.19 87 LEU A C 1
ATOM 697 O O . LEU A 1 87 ? -10.677 -0.786 -4.163 1.00 95.19 87 LEU A O 1
ATOM 701 N N . LEU A 1 88 ? -11.006 -1.070 -1.965 1.00 95.81 88 LEU A N 1
ATOM 702 C CA . LEU A 1 88 ? -10.096 -2.214 -1.841 1.00 95.81 88 LEU A CA 1
ATOM 703 C C . LEU A 1 88 ? -10.631 -3.467 -2.553 1.00 95.81 88 LEU A C 1
ATOM 705 O O . LEU A 1 88 ? -9.834 -4.251 -3.085 1.00 95.81 88 LEU A O 1
ATOM 709 N N . LYS A 1 89 ? -11.959 -3.635 -2.608 1.00 94.75 89 LYS A N 1
ATOM 710 C CA . LYS A 1 89 ? -12.642 -4.714 -3.338 1.00 94.75 89 LYS A CA 1
ATOM 711 C C . LYS A 1 89 ? -12.625 -4.532 -4.842 1.00 94.75 89 LYS A C 1
ATOM 713 O O . LYS A 1 89 ? -12.671 -5.536 -5.542 1.00 94.75 89 LYS A O 1
ATOM 718 N N . SER A 1 90 ? -12.577 -3.300 -5.333 1.00 92.94 90 SER A N 1
ATOM 719 C CA . SER A 1 90 ? -12.763 -3.023 -6.752 1.00 92.94 90 SER A CA 1
ATOM 720 C C . SER A 1 90 ? -11.725 -3.742 -7.636 1.00 92.94 90 SER A C 1
ATOM 722 O O . SER A 1 90 ? -10.518 -3.633 -7.384 1.00 92.94 90 SER A O 1
ATOM 724 N N . PRO A 1 91 ? -12.158 -4.435 -8.712 1.00 92.12 91 PRO A N 1
ATOM 725 C CA . PRO A 1 91 ? -11.249 -5.028 -9.695 1.00 92.12 91 PRO A CA 1
ATOM 726 C C . PRO A 1 91 ? -10.483 -3.964 -10.496 1.00 92.12 91 PRO A C 1
ATOM 728 O O . PRO A 1 91 ? -9.435 -4.256 -11.064 1.00 92.12 91 PRO A O 1
ATOM 731 N N . GLN A 1 92 ? -10.972 -2.720 -10.495 1.00 92.31 92 GLN A N 1
ATOM 732 C CA . GLN A 1 92 ? -10.357 -1.581 -11.178 1.00 92.31 92 GLN A CA 1
ATOM 733 C C . GLN A 1 92 ? -9.219 -0.948 -10.370 1.00 92.31 92 GLN A C 1
ATOM 735 O O . GLN A 1 92 ? -8.586 -0.010 -10.844 1.00 92.31 92 GLN A O 1
ATOM 740 N N . VAL A 1 93 ? -8.955 -1.422 -9.150 1.00 94.38 93 VAL A N 1
ATOM 741 C CA . VAL A 1 93 ? -7.965 -0.823 -8.252 1.00 94.38 93 VAL A CA 1
ATOM 742 C C . VAL A 1 93 ? -6.831 -1.806 -8.026 1.00 94.38 93 VAL A C 1
ATOM 744 O O . VAL A 1 93 ? -6.984 -2.805 -7.317 1.00 94.38 93 VAL A O 1
ATOM 747 N N . LEU A 1 94 ? -5.673 -1.494 -8.601 1.00 96.25 94 LEU A N 1
ATOM 748 C CA . LEU A 1 94 ? -4.429 -2.217 -8.379 1.00 96.25 94 LEU A CA 1
ATOM 749 C C . LEU A 1 94 ? -3.730 -1.663 -7.132 1.00 96.25 94 LEU A C 1
ATOM 751 O O . LEU A 1 94 ? -3.413 -0.476 -7.061 1.00 96.25 94 LEU A O 1
ATOM 755 N N . LYS A 1 95 ? -3.482 -2.527 -6.151 1.00 97.81 95 LYS A N 1
ATOM 756 C CA . LYS A 1 95 ? -2.790 -2.206 -4.900 1.00 97.81 95 LYS A CA 1
ATOM 757 C C . LYS A 1 95 ? -1.326 -2.592 -5.046 1.00 97.81 95 LYS A C 1
ATOM 759 O O . LYS A 1 95 ? -1.037 -3.775 -5.206 1.00 97.81 95 LYS A O 1
ATOM 764 N N . THR A 1 96 ? -0.416 -1.626 -5.001 1.00 97.75 96 THR A N 1
ATOM 765 C CA . THR A 1 96 ? 1.032 -1.866 -5.032 1.00 97.75 96 THR A CA 1
ATOM 766 C C . THR A 1 96 ? 1.644 -1.651 -3.655 1.00 97.75 96 THR A C 1
ATOM 768 O O . THR A 1 96 ? 1.320 -0.680 -2.977 1.00 97.75 96 THR A O 1
ATOM 771 N N . GLY A 1 97 ? 2.542 -2.543 -3.250 1.00 97.31 97 GLY A N 1
ATOM 772 C CA . GLY A 1 97 ? 3.233 -2.456 -1.967 1.00 97.31 97 GLY A CA 1
ATOM 773 C C . GLY A 1 97 ? 4.274 -3.555 -1.801 1.00 97.31 97 GLY A C 1
ATOM 774 O O . GLY A 1 97 ? 4.403 -4.464 -2.635 1.00 97.31 97 GLY A O 1
ATOM 775 N N . ARG A 1 98 ? 5.053 -3.475 -0.721 1.00 96.44 98 ARG A N 1
ATOM 776 C CA . ARG A 1 98 ? 5.963 -4.555 -0.332 1.00 96.44 98 ARG A CA 1
ATOM 777 C C . ARG A 1 98 ? 5.208 -5.523 0.571 1.00 96.44 98 ARG A C 1
ATOM 779 O O . ARG A 1 98 ? 4.926 -5.170 1.699 1.00 96.44 98 ARG A O 1
ATOM 786 N N . ASN A 1 99 ? 4.990 -6.761 0.114 1.00 96.75 99 ASN A N 1
ATOM 787 C CA . ASN A 1 99 ? 4.176 -7.743 0.845 1.00 96.75 99 ASN A CA 1
ATOM 788 C C . ASN A 1 99 ? 2.706 -7.305 1.000 1.00 96.75 99 ASN A C 1
ATOM 790 O O . ASN A 1 99 ? 2.043 -7.682 1.963 1.00 96.75 99 ASN A O 1
ATOM 794 N N . VAL A 1 100 ? 2.184 -6.575 0.008 1.00 98.12 100 VAL A N 1
ATOM 795 C CA . VAL A 1 100 ? 0.815 -6.028 0.009 1.00 98.12 100 VAL A CA 1
ATOM 796 C C . VAL A 1 100 ? -0.257 -7.117 0.106 1.00 98.12 100 VAL A C 1
ATOM 798 O O . VAL A 1 100 ? -1.332 -6.914 0.669 1.00 98.12 100 VAL A O 1
ATOM 801 N N . THR A 1 101 ? 0.032 -8.320 -0.401 1.00 97.88 101 THR A N 1
ATOM 802 C CA . THR A 1 101 ? -0.840 -9.489 -0.225 1.00 97.88 101 THR A CA 1
ATOM 803 C C . THR A 1 101 ? -0.944 -9.879 1.251 1.00 97.88 101 THR A C 1
ATOM 805 O O . THR A 1 101 ? -2.014 -10.273 1.716 1.00 97.88 101 THR A O 1
ATOM 808 N N . GLY A 1 102 ? 0.154 -9.757 2.000 1.00 97.81 102 GLY A N 1
ATOM 809 C CA . GLY A 1 102 ? 0.193 -9.966 3.444 1.00 97.81 102 GLY A CA 1
ATOM 810 C C . GLY A 1 102 ? -0.714 -8.990 4.188 1.00 97.81 102 GLY A C 1
ATOM 811 O O . GLY A 1 102 ? -1.505 -9.430 5.024 1.00 97.81 102 GLY A O 1
ATOM 812 N N . ASP A 1 103 ? -0.677 -7.710 3.821 1.00 98.31 103 ASP A N 1
ATOM 813 C CA . ASP A 1 103 ? -1.516 -6.668 4.426 1.00 98.31 103 ASP A CA 1
ATOM 814 C C . ASP A 1 103 ? -2.999 -6.900 4.138 1.00 98.31 103 ASP A C 1
ATOM 816 O O . ASP A 1 103 ? -3.826 -6.930 5.050 1.00 98.31 103 ASP A O 1
ATOM 820 N N . LEU A 1 104 ? -3.345 -7.187 2.881 1.00 98.38 104 LEU A N 1
ATOM 821 C CA . LEU A 1 104 ? -4.718 -7.505 2.483 1.00 98.38 104 LEU A CA 1
ATOM 822 C C . LEU A 1 104 ? -5.244 -8.774 3.173 1.00 98.38 104 LEU A C 1
ATOM 824 O O . LEU A 1 104 ? -6.394 -8.816 3.612 1.00 98.38 104 LEU A O 1
ATOM 828 N N . ASN A 1 105 ? -4.411 -9.808 3.321 1.00 98.12 105 ASN A N 1
ATOM 829 C CA . ASN A 1 105 ? -4.777 -11.024 4.054 1.00 98.12 105 ASN A CA 1
ATOM 830 C C . ASN A 1 105 ? -4.938 -10.767 5.555 1.00 98.12 105 AS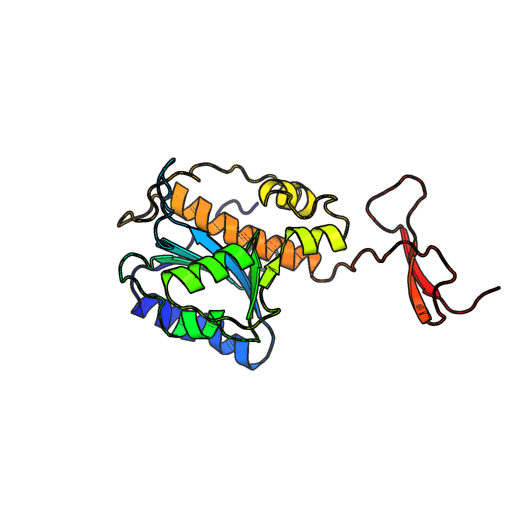N A C 1
ATOM 832 O O . ASN A 1 105 ? -5.796 -11.369 6.204 1.00 98.12 105 ASN A O 1
ATOM 836 N N . LYS A 1 106 ? -4.140 -9.860 6.117 1.00 98.12 106 LYS A N 1
ATOM 837 C CA . LYS A 1 106 ? -4.271 -9.425 7.502 1.00 98.12 106 LYS A CA 1
ATOM 838 C C . LYS A 1 106 ? -5.561 -8.625 7.710 1.00 98.12 106 LYS A C 1
ATOM 840 O O . LYS A 1 106 ? -6.291 -8.946 8.641 1.00 98.12 106 LYS A O 1
ATOM 845 N N . LEU A 1 107 ? -5.923 -7.713 6.808 1.00 98.31 107 LEU A N 1
ATOM 846 C CA . LEU A 1 107 ? -7.231 -7.040 6.815 1.00 98.31 107 LEU A CA 1
ATOM 847 C C . LEU A 1 107 ? -8.397 -8.031 6.672 1.00 98.31 107 LEU A C 1
ATOM 849 O O . LEU A 1 107 ? -9.409 -7.899 7.360 1.00 98.31 107 LEU A O 1
ATOM 853 N N . LYS A 1 108 ? -8.250 -9.062 5.829 1.00 97.81 108 LYS A N 1
ATOM 854 C CA . LYS A 1 108 ? -9.231 -10.152 5.710 1.00 97.81 108 LYS A CA 1
ATOM 855 C C . LYS A 1 108 ? -9.440 -10.876 7.035 1.00 97.81 108 LYS A C 1
ATOM 857 O O . LYS A 1 108 ? -10.578 -11.090 7.437 1.00 97.81 108 LYS A O 1
ATOM 862 N N . ARG A 1 109 ? -8.356 -11.246 7.718 1.00 97.81 109 ARG A N 1
ATOM 863 C CA . ARG A 1 109 ? -8.417 -11.938 9.012 1.00 97.81 109 ARG A CA 1
ATOM 864 C C . ARG A 1 109 ? -8.971 -11.042 10.121 1.00 97.81 109 ARG A C 1
ATOM 866 O O . ARG A 1 109 ? -9.782 -11.499 10.914 1.00 97.81 109 ARG A O 1
ATOM 873 N N . ASP A 1 110 ? -8.524 -9.792 10.186 1.00 97.69 110 ASP A N 1
ATOM 874 C CA . ASP A 1 110 ? -8.807 -8.903 11.315 1.00 97.69 110 ASP A CA 1
ATOM 875 C C . ASP A 1 110 ? -10.210 -8.256 11.223 1.00 97.69 110 ASP A C 1
ATOM 877 O O . ASP A 1 110 ? -10.817 -7.964 12.262 1.00 97.69 110 ASP A O 1
ATOM 881 N N . TYR A 1 111 ? -10.720 -8.056 9.996 1.00 97.62 111 TYR A N 1
ATOM 882 C CA . TYR A 1 111 ? -11.944 -7.290 9.701 1.00 97.62 111 TYR A CA 1
ATOM 883 C C . TYR A 1 111 ? -12.856 -7.899 8.619 1.00 97.62 111 TYR A C 1
ATOM 885 O O . TYR A 1 111 ? -13.836 -7.272 8.224 1.00 97.62 111 TYR A O 1
ATOM 893 N N . GLY A 1 112 ? -12.561 -9.092 8.093 1.00 96.94 112 GLY A N 1
ATOM 894 C CA . GLY A 1 112 ? -13.410 -9.742 7.085 1.00 96.94 112 GLY A CA 1
ATOM 895 C C . GLY A 1 112 ? -13.339 -9.121 5.683 1.00 96.94 112 GLY A C 1
ATOM 896 O O . GLY A 1 112 ? -14.211 -9.381 4.850 1.00 96.94 112 GLY A O 1
ATOM 897 N N . LEU A 1 113 ? -12.316 -8.308 5.388 1.00 96.94 113 LEU A N 1
ATOM 898 C CA . LEU A 1 113 ? -12.119 -7.743 4.051 1.00 96.94 113 LEU A CA 1
ATOM 899 C C . LEU A 1 113 ? -11.978 -8.857 3.001 1.00 96.94 113 LEU A C 1
ATOM 901 O O . LEU A 1 113 ? -11.132 -9.738 3.104 1.00 96.94 113 LEU A O 1
ATOM 905 N N . SER A 1 114 ? -12.766 -8.778 1.935 1.00 92.94 114 SER A N 1
ATOM 906 C CA . SER A 1 114 ? -12.506 -9.529 0.702 1.00 92.94 114 SER A CA 1
ATOM 907 C C . SER A 1 114 ? -11.926 -8.577 -0.337 1.00 92.94 114 SER A C 1
ATOM 909 O O . SER A 1 114 ? -12.245 -7.396 -0.298 1.00 92.94 114 SER A O 1
ATOM 911 N N . TYR A 1 115 ? -11.086 -9.061 -1.248 1.00 93.44 115 TYR A N 1
ATOM 912 C CA . TYR A 1 115 ? -10.524 -8.267 -2.344 1.00 93.44 115 TYR A CA 1
ATOM 913 C C . TYR A 1 115 ? -10.409 -9.126 -3.608 1.00 93.44 115 TYR A C 1
ATOM 915 O O . TYR A 1 115 ? -10.296 -10.350 -3.516 1.00 93.44 115 TYR A O 1
ATOM 923 N N . CYS A 1 116 ? -10.461 -8.503 -4.788 1.00 91.31 116 CYS A N 1
ATOM 924 C CA . CYS A 1 116 ? -10.374 -9.226 -6.057 1.00 91.31 116 CYS A CA 1
ATOM 925 C C . CYS A 1 116 ? -8.988 -9.876 -6.250 1.00 91.31 116 CYS A C 1
ATOM 927 O O . CYS A 1 116 ? -7.972 -9.178 -6.159 1.00 91.31 116 CYS A O 1
ATOM 929 N N . PRO A 1 117 ? -8.904 -11.179 -6.575 1.00 90.12 117 PRO A N 1
ATOM 930 C CA . PRO A 1 117 ? -7.644 -11.805 -6.968 1.00 90.12 117 PRO A CA 1
ATOM 931 C C . PRO A 1 117 ? -6.973 -11.066 -8.134 1.00 90.12 117 PRO A C 1
ATOM 933 O O . PRO A 1 117 ? -7.645 -10.492 -8.986 1.00 90.12 117 PRO A O 1
ATOM 936 N N . GLY A 1 118 ? -5.639 -11.053 -8.166 1.00 91.25 118 GLY A N 1
ATOM 937 C CA . GLY A 1 118 ? -4.866 -10.387 -9.226 1.00 91.25 118 GLY A CA 1
ATOM 938 C C . GLY A 1 118 ? -4.757 -8.862 -9.102 1.00 91.25 118 GLY A C 1
ATOM 939 O O . GLY A 1 118 ? -4.008 -8.247 -9.853 1.00 91.25 118 GLY A O 1
ATOM 940 N N . THR A 1 119 ? -5.429 -8.248 -8.125 1.00 95.62 119 THR A N 1
ATOM 941 C CA . THR A 1 119 ? -5.345 -6.798 -7.875 1.00 95.62 119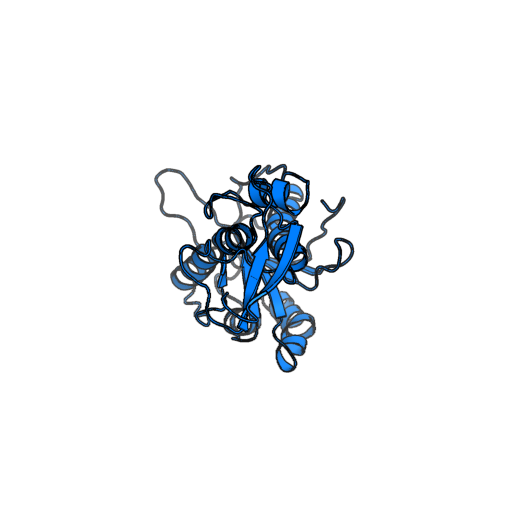 THR A CA 1
ATOM 942 C C . THR A 1 119 ? -4.289 -6.403 -6.837 1.00 95.62 119 THR A C 1
ATOM 944 O O . THR A 1 119 ? -4.175 -5.228 -6.497 1.00 95.62 119 THR A O 1
ATOM 947 N N . ALA A 1 120 ? -3.516 -7.365 -6.329 1.00 97.50 120 ALA A N 1
ATOM 948 C CA . ALA A 1 120 ? -2.382 -7.150 -5.435 1.00 97.50 120 ALA A CA 1
ATOM 949 C C . ALA A 1 120 ? -1.073 -7.292 -6.229 1.00 97.50 120 ALA A C 1
ATOM 951 O O . ALA A 1 120 ? -0.763 -8.368 -6.745 1.00 97.50 120 ALA A O 1
ATOM 952 N N . LEU A 1 121 ? -0.317 -6.203 -6.352 1.00 97.62 121 LEU A N 1
ATOM 953 C CA . LEU A 1 121 ? 0.951 -6.147 -7.069 1.00 97.62 121 LEU A CA 1
ATOM 954 C C . LEU A 1 121 ? 2.115 -6.122 -6.078 1.00 97.62 121 LEU A C 1
ATOM 956 O O . LEU A 1 121 ? 2.383 -5.121 -5.418 1.00 97.62 121 LEU A O 1
ATOM 960 N N . GLU A 1 122 ? 2.845 -7.233 -6.028 1.00 97.62 122 GLU A N 1
ATOM 961 C CA . GLU A 1 122 ? 4.052 -7.365 -5.213 1.00 97.62 122 GLU A CA 1
ATOM 962 C C . GLU A 1 122 ? 5.245 -6.657 -5.860 1.00 97.62 122 GLU A C 1
ATOM 964 O O . GLU A 1 122 ? 5.769 -7.110 -6.887 1.00 97.62 122 GLU A O 1
ATOM 969 N N . LEU A 1 123 ? 5.727 -5.583 -5.228 1.00 97.25 123 LEU A N 1
ATOM 970 C CA . LEU A 1 123 ? 6.824 -4.768 -5.761 1.00 97.25 123 LEU A CA 1
ATOM 971 C C . LEU A 1 123 ? 8.109 -5.550 -6.004 1.00 97.25 123 LEU A C 1
ATOM 973 O O . LEU A 1 123 ? 8.760 -5.342 -7.024 1.00 97.25 123 LEU A O 1
ATOM 977 N N . GLY A 1 124 ? 8.464 -6.473 -5.110 1.00 96.12 124 GLY A N 1
ATOM 978 C CA . GLY A 1 124 ? 9.682 -7.266 -5.266 1.00 96.12 124 GLY A CA 1
ATOM 979 C C . GLY A 1 124 ? 9.650 -8.124 -6.536 1.00 96.12 124 GLY A C 1
ATOM 980 O O . GLY A 1 124 ? 10.569 -8.089 -7.350 1.00 96.12 124 GLY A O 1
ATOM 981 N N . SER A 1 125 ? 8.545 -8.833 -6.783 1.00 94.81 125 SER A N 1
ATOM 982 C CA . SER A 1 125 ? 8.359 -9.602 -8.024 1.00 94.81 125 SER A CA 1
ATOM 983 C C . SER A 1 125 ? 8.300 -8.691 -9.254 1.00 94.81 125 SER A C 1
ATOM 985 O O . SER A 1 125 ? 8.907 -8.986 -10.285 1.00 94.81 125 SER A O 1
ATOM 987 N N . PHE A 1 126 ? 7.600 -7.563 -9.141 1.00 95.94 126 PHE A N 1
ATOM 988 C CA . PHE A 1 126 ? 7.434 -6.590 -10.215 1.00 95.94 126 PHE A CA 1
ATOM 989 C C . PHE A 1 126 ? 8.759 -5.953 -10.663 1.00 95.94 126 PHE A C 1
ATOM 991 O O . PHE A 1 126 ? 8.994 -5.846 -11.870 1.00 95.94 126 PHE A O 1
ATOM 998 N N . CYS A 1 127 ? 9.628 -5.589 -9.716 1.00 95.31 127 CYS A N 1
ATOM 999 C CA . CYS A 1 127 ? 10.951 -5.018 -9.979 1.00 95.31 127 CYS A CA 1
ATOM 1000 C C . CYS A 1 127 ? 11.942 -6.084 -10.456 1.00 95.31 127 CYS A C 1
ATOM 1002 O O . CYS A 1 127 ? 12.687 -5.833 -11.402 1.00 95.31 127 CYS A O 1
ATOM 1004 N N . ARG A 1 128 ? 11.898 -7.300 -9.883 1.00 93.56 128 ARG A N 1
ATOM 1005 C CA . ARG A 1 128 ? 12.745 -8.423 -10.324 1.00 93.56 128 ARG A CA 1
ATOM 1006 C C . ARG A 1 128 ? 12.506 -8.766 -11.784 1.00 93.56 128 ARG A C 1
ATOM 1008 O O . ARG A 1 128 ? 13.438 -8.872 -12.569 1.00 93.56 128 ARG A O 1
ATOM 1015 N N . LYS A 1 129 ? 11.235 -8.863 -12.184 1.00 89.56 129 LYS A N 1
ATOM 1016 C CA . LYS A 1 129 ? 10.853 -9.108 -13.582 1.00 89.56 129 LYS A CA 1
ATOM 1017 C C . LYS A 1 129 ? 11.327 -8.014 -14.539 1.00 89.56 129 LYS A C 1
ATOM 1019 O O . LYS A 1 129 ? 11.253 -8.231 -15.736 1.00 89.56 129 LYS A O 1
ATOM 1024 N N . ARG A 1 130 ? 11.774 -6.856 -14.051 1.00 90.62 130 ARG A N 1
ATOM 1025 C CA . ARG A 1 130 ? 12.293 -5.733 -14.846 1.00 90.62 130 ARG A CA 1
ATOM 1026 C C . ARG A 1 130 ? 13.801 -5.526 -14.683 1.00 90.62 130 ARG A C 1
ATOM 1028 O O . ARG A 1 130 ? 14.314 -4.558 -15.222 1.00 90.62 130 ARG A O 1
ATOM 1035 N N . GLY A 1 131 ? 14.493 -6.414 -13.965 1.00 88.75 131 GLY A N 1
ATOM 1036 C CA . GLY A 1 131 ? 15.953 -6.385 -13.826 1.00 88.75 131 GLY A CA 1
ATOM 1037 C C . GLY A 1 131 ? 16.512 -5.381 -12.834 1.00 88.75 131 GLY A C 1
ATOM 1038 O O . GLY A 1 131 ? 17.714 -5.164 -12.827 1.00 88.75 131 GLY A O 1
ATOM 1039 N N . TYR A 1 132 ? 15.674 -4.759 -12.006 1.00 91.12 132 TYR A N 1
ATOM 1040 C CA . TYR A 1 132 ? 16.161 -3.781 -11.028 1.00 91.12 132 TYR A CA 1
ATOM 1041 C C . TYR A 1 132 ? 16.670 -4.439 -9.744 1.00 91.12 132 TYR A C 1
ATOM 1043 O O . TYR A 1 132 ? 17.462 -3.855 -9.016 1.00 91.12 132 TYR A O 1
ATOM 1051 N N . ILE A 1 133 ? 16.209 -5.647 -9.434 1.00 92.00 133 ILE A N 1
ATOM 1052 C CA . ILE A 1 133 ? 16.662 -6.408 -8.269 1.00 92.00 133 ILE A CA 1
ATOM 1053 C C . ILE A 1 133 ? 16.742 -7.884 -8.646 1.00 92.00 133 ILE A C 1
ATOM 1055 O O . ILE A 1 133 ? 15.923 -8.354 -9.434 1.00 92.00 133 ILE A O 1
ATOM 1059 N N . ASP A 1 134 ? 17.645 -8.632 -8.023 1.00 87.94 134 ASP A N 1
ATOM 1060 C CA . ASP A 1 134 ? 17.740 -10.082 -8.242 1.00 87.94 134 ASP A CA 1
ATOM 1061 C C . ASP A 1 134 ? 16.821 -10.862 -7.300 1.00 87.94 134 ASP A C 1
ATOM 1063 O O . ASP A 1 134 ? 16.214 -11.871 -7.667 1.00 87.94 134 ASP A O 1
ATOM 1067 N N . ASN A 1 135 ? 16.656 -10.359 -6.075 1.00 87.69 135 ASN A N 1
ATOM 1068 C CA . ASN A 1 135 ? 15.855 -11.003 -5.048 1.00 87.69 135 ASN A CA 1
ATOM 1069 C C . ASN A 1 135 ? 14.455 -10.378 -4.945 1.00 87.69 135 ASN A C 1
ATOM 1071 O O . ASN A 1 135 ? 14.284 -9.249 -4.490 1.00 87.69 135 ASN A O 1
ATOM 1075 N N . GLY A 1 136 ? 13.421 -11.158 -5.275 1.00 88.50 136 GLY A N 1
ATOM 1076 C CA . GLY A 1 136 ? 12.022 -10.741 -5.130 1.00 88.50 136 GLY A CA 1
ATOM 1077 C C . GLY A 1 136 ? 11.570 -10.504 -3.682 1.00 88.50 136 GLY A C 1
ATOM 1078 O O . GLY A 1 136 ? 10.468 -9.996 -3.481 1.00 88.50 136 GLY A O 1
ATOM 1079 N N . THR A 1 137 ? 12.384 -10.862 -2.684 1.00 92.75 137 THR A N 1
ATOM 1080 C CA . THR A 1 137 ? 12.117 -10.598 -1.266 1.00 92.75 137 THR A CA 1
ATOM 1081 C C . THR A 1 137 ? 12.853 -9.377 -0.714 1.00 92.75 137 THR A C 1
ATOM 1083 O O . THR A 1 137 ? 12.721 -9.122 0.486 1.00 92.75 137 THR A O 1
ATOM 1086 N N . ALA A 1 138 ? 13.577 -8.615 -1.546 1.00 93.19 138 ALA A N 1
ATOM 1087 C CA . ALA A 1 138 ? 14.269 -7.395 -1.127 1.00 93.19 138 ALA A CA 1
ATOM 1088 C C . ALA A 1 138 ? 13.331 -6.440 -0.371 1.00 93.19 138 ALA A C 1
ATOM 1090 O O . ALA A 1 138 ? 12.128 -6.356 -0.644 1.00 93.19 138 ALA A O 1
ATOM 1091 N N . SER A 1 139 ? 13.869 -5.739 0.617 1.00 94.62 139 SER A N 1
ATOM 1092 C CA . SER A 1 139 ? 13.151 -4.735 1.393 1.00 94.62 139 SER A CA 1
ATOM 1093 C C . SER A 1 139 ? 12.720 -3.561 0.514 1.00 94.62 139 SER A C 1
ATOM 1095 O O . SER A 1 139 ? 13.340 -3.259 -0.504 1.00 94.62 139 SER A O 1
ATOM 1097 N N . LEU A 1 140 ? 11.682 -2.831 0.934 1.00 94.50 140 LEU A N 1
ATOM 1098 C CA . LEU A 1 140 ? 11.262 -1.622 0.219 1.00 94.50 140 LEU A CA 1
ATOM 1099 C C . LEU A 1 140 ? 12.400 -0.589 0.108 1.00 94.50 140 LEU A C 1
ATOM 1101 O O . LEU A 1 140 ? 12.474 0.122 -0.886 1.00 94.50 140 LEU A O 1
ATOM 1105 N N . SER A 1 141 ? 13.306 -0.541 1.095 1.00 93.75 141 SER A N 1
ATOM 1106 C CA . SER A 1 141 ? 14.463 0.364 1.081 1.00 93.75 141 SER A CA 1
ATOM 1107 C C . SER A 1 141 ? 15.475 -0.005 -0.008 1.00 93.75 141 SER A C 1
ATOM 1109 O O . SER A 1 141 ? 15.912 0.875 -0.741 1.00 93.75 141 SER A O 1
ATOM 1111 N N . GLU A 1 142 ? 15.788 -1.294 -0.172 1.00 94.38 142 GLU A N 1
ATOM 1112 C CA . GLU A 1 142 ? 16.673 -1.785 -1.243 1.00 94.38 142 GLU A CA 1
ATOM 1113 C C . GLU A 1 142 ? 16.045 -1.595 -2.629 1.00 94.38 142 GLU A C 1
ATOM 1115 O O . GLU A 1 142 ? 16.715 -1.161 -3.564 1.00 94.38 142 GLU A O 1
ATOM 1120 N N . ILE A 1 143 ? 14.739 -1.860 -2.762 1.00 95.56 143 ILE A N 1
ATOM 1121 C CA . ILE A 1 143 ? 14.020 -1.622 -4.021 1.00 95.56 143 ILE A CA 1
ATOM 1122 C C . ILE A 1 143 ? 14.033 -0.126 -4.361 1.00 95.56 143 ILE A C 1
ATOM 1124 O O . ILE A 1 143 ? 14.285 0.241 -5.506 1.00 95.56 143 ILE A O 1
ATOM 1128 N N . ALA A 1 144 ? 13.788 0.747 -3.383 1.00 94.69 144 ALA A N 1
ATOM 1129 C CA . ALA A 1 144 ? 13.832 2.191 -3.581 1.00 94.69 144 ALA A CA 1
ATOM 1130 C C . ALA A 1 144 ? 15.237 2.690 -3.947 1.00 94.69 144 ALA A C 1
ATOM 1132 O O . ALA A 1 144 ? 15.369 3.531 -4.834 1.00 94.69 144 ALA A O 1
ATOM 1133 N N . GLU A 1 145 ? 16.281 2.155 -3.316 1.00 94.31 145 GLU A N 1
ATOM 1134 C CA . GLU A 1 145 ? 17.673 2.471 -3.641 1.00 94.31 145 GLU A CA 1
ATOM 1135 C C . GLU A 1 145 ? 17.990 2.111 -5.098 1.00 94.31 145 GLU A C 1
ATOM 1137 O O . GLU A 1 145 ? 18.440 2.976 -5.846 1.00 94.31 145 GLU A O 1
ATOM 1142 N N . SER A 1 146 ? 17.642 0.898 -5.536 1.00 93.62 146 SER A N 1
ATOM 1143 C CA . SER A 1 146 ? 17.861 0.459 -6.920 1.00 93.62 146 SER A CA 1
ATOM 1144 C C . SER A 1 146 ? 17.023 1.236 -7.947 1.00 93.62 146 SER A C 1
ATOM 1146 O O . SER A 1 146 ? 17.528 1.704 -8.967 1.00 93.62 146 SER A O 1
ATOM 1148 N N . VAL A 1 147 ? 15.723 1.404 -7.692 1.00 92.88 147 VAL A N 1
ATOM 1149 C CA . VAL A 1 147 ? 14.793 1.960 -8.686 1.00 92.88 147 VAL A CA 1
ATOM 1150 C C . VAL A 1 147 ? 14.803 3.483 -8.679 1.00 92.88 147 VAL A C 1
ATOM 1152 O O . VAL A 1 147 ? 14.772 4.110 -9.737 1.00 92.88 147 VAL A O 1
ATOM 1155 N N . LEU A 1 148 ? 14.813 4.108 -7.503 1.00 91.75 148 LEU A N 1
ATOM 1156 C CA . LEU A 1 148 ? 14.699 5.560 -7.334 1.00 91.75 148 LEU A CA 1
ATOM 1157 C C . LEU A 1 148 ? 16.052 6.240 -7.081 1.00 91.75 148 LEU A C 1
ATOM 1159 O O . LEU A 1 148 ? 16.091 7.468 -7.046 1.00 91.75 148 LEU A O 1
ATOM 1163 N N . GLY A 1 149 ? 17.140 5.480 -6.917 1.00 91.00 149 GLY A N 1
ATOM 1164 C CA . GLY A 1 149 ? 18.469 6.017 -6.610 1.00 91.00 149 GLY A CA 1
ATOM 1165 C C . GLY A 1 149 ? 18.580 6.576 -5.190 1.00 91.00 149 GLY A C 1
ATOM 1166 O O . GLY A 1 149 ? 19.450 7.396 -4.913 1.00 91.00 149 GLY A O 1
ATOM 1167 N N . SER A 1 150 ? 17.653 6.220 -4.293 1.00 88.12 150 SER A N 1
ATOM 1168 C CA . SER A 1 150 ? 17.586 6.801 -2.954 1.00 88.12 150 SER A CA 1
ATOM 1169 C C . SER A 1 150 ? 17.084 5.790 -1.932 1.00 88.12 150 SER A C 1
ATOM 1171 O O . SER A 1 150 ? 15.983 5.253 -2.054 1.00 88.12 150 SER A O 1
ATOM 1173 N N . LYS A 1 151 ? 17.902 5.556 -0.906 1.00 87.81 151 LYS A N 1
ATOM 1174 C CA . LYS A 1 151 ? 17.605 4.637 0.191 1.00 87.81 151 LYS A CA 1
ATOM 1175 C C . LYS A 1 151 ? 16.623 5.248 1.187 1.00 87.81 151 LYS A C 1
ATOM 1177 O O . LYS A 1 151 ? 16.731 6.423 1.543 1.00 87.81 151 LYS A O 1
ATOM 1182 N N . LEU A 1 152 ? 15.703 4.434 1.700 1.00 86.25 152 LEU A N 1
ATOM 1183 C CA . LEU A 1 152 ? 14.797 4.860 2.766 1.00 86.25 152 LEU A CA 1
ATOM 1184 C C . LEU A 1 152 ? 15.525 4.858 4.106 1.00 86.25 152 LEU A C 1
ATOM 1186 O O . LEU A 1 152 ? 15.968 3.810 4.584 1.00 86.25 152 LEU A O 1
ATOM 1190 N N . LYS A 1 153 ? 15.590 6.028 4.743 1.00 78.94 153 LYS A N 1
ATOM 1191 C CA . LYS A 1 153 ? 16.010 6.164 6.140 1.00 78.94 153 LYS A CA 1
ATOM 1192 C C . LYS A 1 153 ? 14.825 5.822 7.039 1.00 78.94 153 LYS A C 1
ATOM 1194 O O . LYS A 1 153 ? 14.093 6.701 7.481 1.00 78.94 153 LYS A O 1
ATOM 1199 N N . LYS A 1 154 ? 14.604 4.525 7.255 1.00 69.75 154 LYS A N 1
ATOM 1200 C CA . LYS A 1 154 ? 13.525 4.033 8.115 1.00 69.75 154 LYS A CA 1
ATOM 1201 C C . LYS A 1 154 ? 13.886 4.274 9.582 1.00 69.75 154 LYS A C 1
ATOM 1203 O O . LYS A 1 154 ? 14.841 3.694 10.085 1.00 69.75 154 LYS A O 1
ATOM 1208 N N . GLN A 1 155 ? 13.113 5.119 10.250 1.00 65.75 155 GLN A N 1
ATOM 1209 C CA . GLN A 1 155 ? 13.111 5.287 11.703 1.00 65.75 155 GLN A CA 1
ATOM 1210 C C . GLN A 1 155 ? 11.660 5.099 12.173 1.00 65.75 155 GLN A C 1
ATOM 1212 O O . GLN A 1 155 ? 10.755 5.508 11.452 1.00 65.75 155 GLN A O 1
ATOM 1217 N N . ASN A 1 156 ? 11.440 4.512 13.356 1.00 67.06 156 ASN A N 1
ATOM 1218 C CA . ASN A 1 156 ? 10.112 4.350 13.990 1.00 67.06 156 ASN A CA 1
ATOM 1219 C C . ASN A 1 156 ? 9.187 3.254 13.422 1.00 67.06 156 ASN A C 1
ATOM 1221 O O . ASN A 1 156 ? 7.972 3.422 13.403 1.00 67.06 156 ASN A O 1
ATOM 1225 N N . ARG A 1 157 ? 9.741 2.112 12.993 1.00 67.75 157 ARG A N 1
ATOM 1226 C CA . ARG A 1 157 ? 8.928 0.937 12.618 1.00 67.75 157 ARG A CA 1
ATOM 1227 C C . ARG A 1 157 ? 8.227 0.296 13.828 1.00 67.75 157 ARG A C 1
ATOM 1229 O O . ARG A 1 157 ? 7.083 -0.130 13.727 1.00 67.75 157 ARG A O 1
ATOM 1236 N N . ASP A 1 158 ? 8.908 0.275 14.973 1.00 67.31 158 ASP A N 1
ATOM 1237 C CA . ASP A 1 158 ? 8.393 -0.275 16.229 1.00 67.31 158 ASP A CA 1
ATOM 1238 C C . ASP A 1 158 ? 7.829 0.867 17.084 1.00 67.31 158 ASP A C 1
ATOM 1240 O O . ASP A 1 158 ? 8.534 1.497 17.872 1.00 67.31 158 ASP A O 1
ATOM 1244 N N . SER A 1 159 ? 6.567 1.227 16.862 1.00 80.00 159 SER A N 1
ATOM 1245 C CA . SER A 1 159 ? 5.897 2.340 17.548 1.00 80.00 159 SER A CA 1
ATOM 1246 C C . SER A 1 159 ? 4.453 1.988 17.895 1.00 80.00 159 SER A C 1
ATOM 1248 O O . SER A 1 159 ? 3.893 1.040 17.353 1.00 80.00 159 SER A O 1
ATOM 1250 N N . ASN A 1 160 ? 3.839 2.741 18.814 1.00 92.44 160 ASN A N 1
ATOM 1251 C CA . ASN A 1 160 ? 2.427 2.556 19.147 1.00 92.44 160 ASN A CA 1
ATOM 1252 C C . ASN A 1 160 ? 1.532 3.140 18.037 1.00 92.44 160 ASN A C 1
ATOM 1254 O O . ASN A 1 160 ? 1.297 4.348 17.989 1.00 92.44 160 ASN A O 1
ATOM 1258 N N . TRP A 1 161 ? 1.034 2.277 17.156 1.00 94.94 161 TRP A N 1
ATOM 1259 C CA . TRP A 1 161 ? 0.133 2.598 16.044 1.00 94.94 161 TRP A CA 1
ATOM 1260 C C . TRP A 1 161 ? -1.340 2.727 16.455 1.00 94.94 161 TRP A C 1
ATOM 1262 O O . TRP A 1 161 ? -2.152 3.221 15.677 1.00 94.94 161 TRP A O 1
ATOM 1272 N N . GLU A 1 162 ? -1.685 2.308 17.674 1.00 94.62 162 GLU A N 1
ATOM 1273 C CA . GLU A 1 162 ? -3.011 2.483 18.289 1.00 94.62 162 GLU A CA 1
ATOM 1274 C C . GLU A 1 162 ? -3.073 3.763 19.153 1.00 94.62 162 GLU A C 1
ATOM 1276 O O . GLU A 1 162 ? -3.970 3.923 19.980 1.00 94.62 162 GLU A O 1
ATOM 1281 N N . ALA A 1 163 ? -2.097 4.670 19.018 1.00 92.12 163 ALA A N 1
ATOM 1282 C CA . ALA A 1 163 ? -2.136 5.961 19.693 1.00 92.12 163 ALA A CA 1
ATOM 1283 C C . ALA A 1 163 ? -3.272 6.834 19.131 1.00 92.12 163 ALA A C 1
ATOM 1285 O O . ALA A 1 163 ? -3.511 6.861 17.921 1.00 92.12 163 ALA A O 1
ATOM 1286 N N . GLN A 1 164 ? -3.935 7.590 20.014 1.00 87.88 164 GLN A N 1
ATOM 1287 C CA . GLN A 1 164 ? -5.008 8.514 19.634 1.00 87.88 164 GLN A CA 1
ATOM 1288 C C . GLN A 1 164 ? -4.541 9.497 18.549 1.00 87.88 164 GLN A C 1
ATOM 1290 O O . GLN A 1 164 ? -5.202 9.653 17.518 1.00 87.88 164 GLN A O 1
ATOM 1295 N N . ASP A 1 165 ? -3.360 10.078 18.754 1.00 91.00 165 ASP A N 1
ATOM 1296 C CA . ASP A 1 165 ? -2.664 10.894 17.772 1.00 91.00 165 ASP A CA 1
ATOM 1297 C C . ASP A 1 165 ? -1.293 10.288 17.474 1.00 91.00 165 ASP A C 1
ATOM 1299 O O . ASP A 1 165 ? -0.517 9.963 18.375 1.00 91.00 165 ASP A O 1
ATOM 1303 N N . LEU A 1 166 ? -1.001 10.134 16.184 1.00 92.19 166 LEU A N 1
ATOM 1304 C CA . LEU A 1 166 ? 0.305 9.691 15.722 1.00 92.19 166 LEU A CA 1
ATOM 1305 C C . LEU A 1 166 ? 1.260 10.880 15.683 1.00 92.19 166 LEU A C 1
ATOM 1307 O O . LEU A 1 166 ? 0.910 11.975 15.239 1.00 92.19 166 LEU A O 1
ATOM 1311 N N . SER A 1 167 ? 2.494 10.647 16.113 1.00 91.88 167 SER A N 1
ATOM 1312 C CA . SER A 1 167 ? 3.548 11.654 16.043 1.00 91.88 167 SER A CA 1
ATOM 1313 C C . SER A 1 167 ? 3.918 11.983 14.590 1.00 91.88 167 SER A C 1
ATOM 1315 O O . SER A 1 167 ? 3.764 11.157 13.685 1.00 91.88 167 SER A O 1
ATOM 1317 N N . SER A 1 168 ? 4.476 13.174 14.348 1.00 90.31 168 SER A N 1
ATOM 1318 C CA . SER A 1 168 ? 4.947 13.565 13.009 1.00 90.31 168 SER A CA 1
ATOM 1319 C C . SER A 1 168 ? 5.909 12.544 12.375 1.00 90.31 168 SER A C 1
ATOM 1321 O O . SER A 1 168 ? 5.749 12.261 11.187 1.00 90.31 168 SER A O 1
ATOM 1323 N N . PRO A 1 169 ? 6.862 11.932 13.115 1.00 89.31 169 PRO A N 1
ATOM 1324 C CA . PRO A 1 169 ? 7.702 10.870 12.564 1.00 89.31 169 PRO A CA 1
ATOM 1325 C C . PRO A 1 169 ? 6.932 9.604 12.161 1.00 89.31 169 PRO A C 1
ATOM 1327 O O . PRO A 1 169 ? 7.248 9.026 11.124 1.00 89.31 169 PRO A O 1
ATOM 1330 N N . GLN A 1 170 ? 5.912 9.189 12.924 1.00 91.88 170 GLN A N 1
ATOM 1331 C CA . GLN A 1 170 ? 5.057 8.046 12.564 1.00 91.88 170 GLN A CA 1
ATOM 1332 C C . GLN A 1 170 ? 4.234 8.337 11.308 1.00 91.88 170 GLN A C 1
ATOM 1334 O O . GLN A 1 170 ? 4.186 7.515 10.397 1.00 91.88 170 GLN A O 1
ATOM 1339 N N . LEU A 1 171 ? 3.622 9.524 11.235 1.00 91.81 171 LEU A N 1
ATOM 1340 C CA . LEU A 1 171 ? 2.859 9.956 10.063 1.00 91.81 171 LEU A CA 1
ATOM 1341 C C . LEU A 1 171 ? 3.747 10.018 8.818 1.00 91.81 171 LEU A C 1
ATOM 1343 O O . LEU A 1 171 ? 3.354 9.537 7.759 1.00 91.81 171 LEU A O 1
ATOM 1347 N N . TYR A 1 172 ? 4.956 10.569 8.941 1.00 89.88 172 TYR A N 1
ATOM 1348 C CA . TYR A 1 172 ? 5.909 10.622 7.836 1.00 89.88 172 TYR A CA 1
ATOM 1349 C C . TYR A 1 172 ? 6.343 9.223 7.388 1.00 89.88 172 TYR A C 1
ATOM 1351 O O . TYR A 1 172 ? 6.327 8.946 6.191 1.00 89.88 172 TYR A O 1
ATOM 1359 N N . TYR A 1 173 ? 6.682 8.336 8.329 1.00 90.81 173 TYR A N 1
ATOM 1360 C CA . TYR A 1 173 ? 7.047 6.948 8.037 1.00 90.81 173 TYR A CA 1
ATOM 1361 C C . TYR A 1 173 ? 5.942 6.228 7.255 1.00 90.81 173 TYR A C 1
ATOM 1363 O O . TYR A 1 173 ? 6.177 5.744 6.149 1.00 90.81 173 TYR A O 1
ATOM 1371 N N . ALA A 1 174 ? 4.725 6.241 7.801 1.00 92.38 174 ALA A N 1
ATOM 1372 C CA . ALA A 1 174 ? 3.554 5.595 7.222 1.00 92.38 174 ALA A CA 1
ATOM 1373 C C . ALA A 1 174 ? 3.235 6.154 5.823 1.00 92.38 174 ALA A C 1
ATOM 1375 O O . ALA A 1 174 ? 2.979 5.408 4.878 1.00 92.38 174 ALA A O 1
ATOM 1376 N N . ALA A 1 175 ? 3.297 7.477 5.657 1.00 91.12 175 ALA A N 1
ATOM 1377 C CA . ALA A 1 175 ? 3.072 8.105 4.361 1.00 91.12 175 ALA A CA 1
ATOM 1378 C C . ALA A 1 175 ? 4.147 7.718 3.334 1.00 91.12 175 ALA A C 1
ATOM 1380 O O . ALA A 1 175 ? 3.833 7.510 2.159 1.00 91.12 175 ALA A O 1
ATOM 1381 N N . LEU A 1 176 ? 5.408 7.620 3.765 1.00 91.06 176 LEU A N 1
ATOM 1382 C CA . LEU A 1 176 ? 6.533 7.307 2.895 1.00 91.06 176 LEU A CA 1
ATOM 1383 C C . LEU A 1 176 ? 6.444 5.881 2.340 1.00 91.06 176 LEU A C 1
ATOM 1385 O O . LEU A 1 176 ? 6.660 5.705 1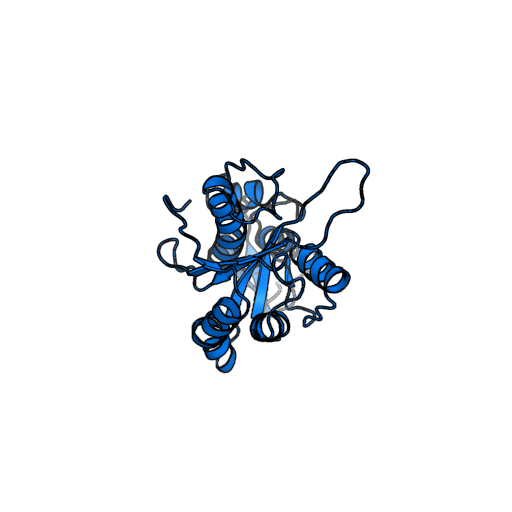.144 1.00 91.06 176 LEU A O 1
ATOM 1389 N N . ASP A 1 177 ? 6.082 4.878 3.141 1.00 92.00 177 ASP A N 1
ATOM 1390 C CA . ASP A 1 177 ? 6.033 3.483 2.672 1.00 92.00 177 ASP A CA 1
ATOM 1391 C C . ASP A 1 177 ? 4.964 3.266 1.576 1.00 92.00 177 ASP A C 1
ATOM 1393 O O . ASP A 1 177 ? 5.255 2.668 0.527 1.00 92.00 177 ASP A O 1
ATOM 1397 N N . ALA A 1 178 ? 3.776 3.866 1.716 1.00 93.75 178 ALA A N 1
ATOM 1398 C CA . ALA A 1 178 ? 2.762 3.861 0.656 1.00 93.75 178 ALA A CA 1
ATOM 1399 C C . ALA A 1 178 ? 3.185 4.700 -0.568 1.00 93.75 178 ALA A C 1
ATOM 1401 O O . ALA A 1 178 ? 3.014 4.273 -1.715 1.00 93.75 178 ALA A O 1
ATOM 1402 N N . TRP A 1 179 ? 3.777 5.882 -0.350 1.00 92.69 179 TRP A N 1
ATOM 1403 C CA . TRP A 1 179 ? 4.253 6.765 -1.422 1.00 92.69 179 TRP A CA 1
ATOM 1404 C C . TRP A 1 179 ? 5.298 6.084 -2.303 1.00 92.69 179 TRP A C 1
ATOM 1406 O O . TRP A 1 179 ? 5.171 6.064 -3.529 1.00 92.69 179 TRP A O 1
ATOM 1416 N N . VAL A 1 180 ? 6.325 5.504 -1.676 1.00 92.62 180 VAL A N 1
ATOM 1417 C CA . VAL A 1 180 ? 7.464 4.877 -2.362 1.00 92.62 180 VAL A CA 1
ATOM 1418 C C . VAL A 1 180 ? 6.975 3.716 -3.201 1.00 92.62 180 VAL A C 1
ATOM 1420 O O . VAL A 1 180 ? 7.409 3.546 -4.340 1.00 92.62 180 VAL A O 1
ATOM 1423 N N . SER A 1 181 ? 6.016 2.966 -2.667 1.00 94.88 181 SER A N 1
ATOM 1424 C CA . SER A 1 181 ? 5.408 1.845 -3.360 1.00 94.88 181 SER A CA 1
ATOM 1425 C C . SER A 1 181 ? 4.731 2.253 -4.669 1.00 94.88 181 SER A C 1
ATOM 1427 O O . SER A 1 181 ? 4.925 1.601 -5.701 1.00 94.88 181 SER A O 1
ATOM 1429 N N . LEU A 1 182 ? 3.983 3.360 -4.661 1.00 94.62 182 LEU A N 1
ATOM 1430 C CA . LEU A 1 182 ? 3.372 3.897 -5.876 1.00 94.62 182 LEU A CA 1
ATOM 1431 C C . LEU A 1 182 ? 4.410 4.528 -6.811 1.00 94.62 182 LEU A C 1
ATOM 1433 O O . LEU A 1 182 ? 4.350 4.314 -8.018 1.00 94.62 182 LEU A O 1
ATOM 1437 N N . ALA A 1 183 ? 5.393 5.255 -6.279 1.00 92.88 183 ALA A N 1
ATOM 1438 C CA . ALA A 1 183 ? 6.439 5.893 -7.075 1.00 92.88 183 ALA A CA 1
ATOM 1439 C C . ALA A 1 183 ? 7.297 4.875 -7.850 1.00 92.88 183 ALA A C 1
ATOM 1441 O O . ALA A 1 183 ? 7.563 5.071 -9.038 1.00 92.88 183 ALA A O 1
ATOM 1442 N N . ILE A 1 184 ? 7.680 3.763 -7.209 1.00 94.50 184 ILE A N 1
ATOM 1443 C CA . ILE A 1 184 ? 8.385 2.642 -7.851 1.00 94.50 184 ILE A CA 1
ATOM 1444 C C . ILE A 1 184 ? 7.544 2.071 -8.990 1.00 94.50 184 ILE A C 1
ATOM 1446 O O . ILE A 1 184 ? 8.049 1.912 -10.103 1.00 94.50 184 ILE A O 1
ATOM 1450 N N . TYR A 1 185 ? 6.262 1.789 -8.732 1.00 95.00 185 TYR A N 1
ATOM 1451 C CA . TYR A 1 185 ? 5.360 1.302 -9.770 1.00 95.00 185 TYR A CA 1
ATOM 1452 C C . TYR A 1 185 ? 5.297 2.282 -10.944 1.00 95.00 185 TYR A C 1
ATOM 1454 O O . TYR A 1 185 ? 5.543 1.882 -12.078 1.00 95.00 185 TYR A O 1
ATOM 1462 N N . THR A 1 186 ? 5.039 3.565 -10.683 1.00 92.94 186 THR A N 1
ATOM 1463 C CA . THR A 1 186 ? 4.906 4.599 -11.717 1.00 92.94 186 THR A CA 1
ATOM 1464 C C . THR A 1 186 ? 6.164 4.710 -12.574 1.00 92.94 186 THR A C 1
ATOM 1466 O O . THR A 1 186 ? 6.057 4.788 -13.797 1.00 92.94 186 THR A O 1
ATOM 1469 N N . LYS A 1 187 ? 7.360 4.656 -11.969 1.00 91.88 187 LYS A N 1
ATOM 1470 C CA . LYS A 1 187 ? 8.631 4.716 -12.710 1.00 91.88 187 LYS A CA 1
ATOM 1471 C C . LYS A 1 187 ? 8.815 3.523 -13.651 1.00 91.88 187 LYS A C 1
ATOM 1473 O O . LYS A 1 187 ? 9.396 3.666 -14.722 1.00 91.88 187 LYS A O 1
ATOM 1478 N N . LEU A 1 188 ? 8.326 2.352 -13.255 1.00 92.62 188 LEU A N 1
ATOM 1479 C CA . LEU A 1 188 ? 8.585 1.090 -13.944 1.00 92.62 188 LEU A CA 1
ATOM 1480 C C . LEU A 1 188 ? 7.393 0.550 -14.744 1.00 92.62 188 LEU A C 1
ATOM 1482 O O . LEU A 1 188 ? 7.549 -0.442 -15.455 1.00 92.62 188 LEU A O 1
ATOM 1486 N N . ALA A 1 189 ? 6.216 1.172 -14.660 1.00 90.75 189 ALA A N 1
ATOM 1487 C CA . ALA A 1 189 ? 4.984 0.685 -15.284 1.00 90.75 189 ALA A CA 1
ATOM 1488 C C . ALA A 1 189 ? 5.164 0.425 -16.787 1.00 90.75 189 ALA A C 1
ATOM 1490 O O . ALA A 1 189 ? 4.759 -0.627 -17.281 1.00 90.75 189 ALA A O 1
ATOM 1491 N N . ASN A 1 190 ? 5.872 1.328 -17.471 1.00 86.94 190 ASN A N 1
ATOM 1492 C CA . ASN A 1 190 ? 6.163 1.243 -18.904 1.00 86.94 190 ASN A CA 1
ATOM 1493 C C . ASN A 1 190 ? 7.503 0.557 -19.227 1.00 86.94 190 ASN A C 1
ATOM 1495 O O . ASN A 1 190 ? 7.847 0.393 -20.398 1.00 86.94 190 ASN A O 1
ATOM 1499 N N . VAL A 1 191 ? 8.268 0.143 -18.210 1.00 85.75 191 VAL A N 1
ATOM 1500 C CA . VAL A 1 191 ? 9.500 -0.626 -18.409 1.00 85.75 191 VAL A CA 1
ATOM 1501 C C . VAL A 1 191 ? 9.133 -2.076 -18.702 1.00 85.75 191 VAL A C 1
ATOM 1503 O O . VAL A 1 191 ? 8.367 -2.705 -17.964 1.00 85.75 191 VAL A O 1
ATOM 1506 N N . ARG A 1 192 ? 9.676 -2.603 -19.801 1.00 81.25 192 ARG A N 1
ATOM 1507 C CA . ARG A 1 192 ? 9.422 -3.976 -20.246 1.00 81.25 192 ARG A CA 1
ATOM 1508 C C . ARG A 1 192 ? 10.041 -4.972 -19.272 1.00 81.25 192 ARG A C 1
ATOM 1510 O O . ARG A 1 192 ? 11.081 -4.716 -18.671 1.00 81.25 192 ARG A O 1
ATOM 1517 N N . THR A 1 193 ? 9.398 -6.123 -19.121 1.00 81.19 193 THR A N 1
ATOM 1518 C CA . THR A 1 193 ? 9.965 -7.210 -18.327 1.00 81.19 193 THR A CA 1
ATOM 1519 C C . THR A 1 193 ? 11.161 -7.823 -19.045 1.00 81.19 193 THR A C 1
ATOM 1521 O O . THR A 1 193 ? 11.099 -8.035 -20.256 1.00 81.19 193 THR A O 1
ATOM 1524 N N . ILE A 1 194 ? 12.201 -8.176 -18.295 1.00 70.94 194 ILE A N 1
ATOM 1525 C CA . ILE A 1 194 ? 13.250 -9.077 -18.761 1.00 70.94 194 ILE A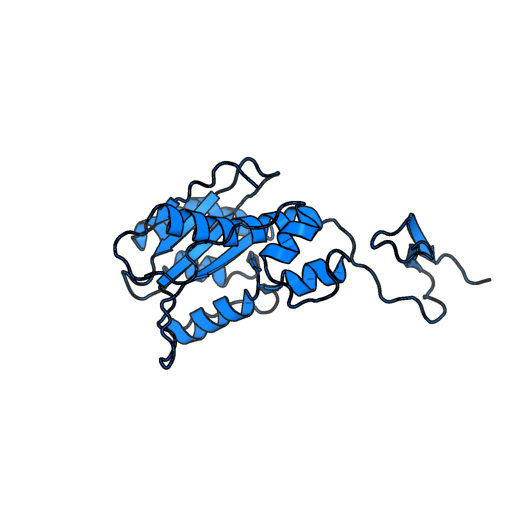 CA 1
ATOM 1526 C C . ILE A 1 194 ? 12.585 -10.428 -19.031 1.00 70.94 194 ILE A C 1
ATOM 1528 O O . ILE A 1 194 ? 12.006 -11.049 -18.134 1.00 70.94 194 ILE A O 1
ATOM 1532 N N . GLY A 1 195 ? 12.592 -10.838 -20.299 1.00 64.25 195 GLY A N 1
ATOM 1533 C CA . GLY A 1 195 ? 12.112 -12.152 -20.709 1.00 64.25 195 GLY A CA 1
ATOM 1534 C C . GLY A 1 195 ? 12.977 -13.266 -20.119 1.00 64.25 195 GLY A C 1
ATOM 1535 O O . GLY A 1 195 ? 14.058 -13.030 -19.584 1.00 64.25 195 GLY A O 1
ATOM 1536 N N . LYS A 1 196 ? 12.520 -14.516 -20.221 1.00 63.59 196 LYS A N 1
ATOM 1537 C CA . LYS A 1 196 ? 13.422 -15.646 -19.967 1.00 63.59 196 LYS A CA 1
ATOM 1538 C C . LYS A 1 196 ? 14.534 -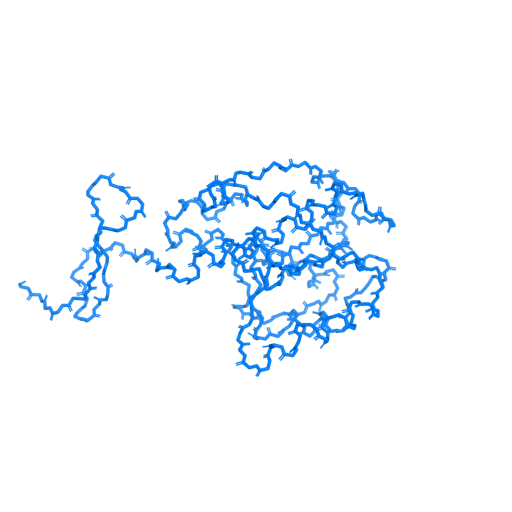15.628 -21.015 1.00 63.59 196 LYS A C 1
ATOM 1540 O O . LYS A 1 196 ? 14.256 -15.320 -22.175 1.00 63.59 196 LYS A O 1
ATOM 1545 N N . LEU A 1 197 ? 15.754 -15.992 -20.615 1.00 64.06 197 LEU A N 1
ATOM 1546 C CA . LEU A 1 197 ? 16.837 -16.215 -21.567 1.00 64.06 197 LEU A CA 1
ATOM 1547 C C . LEU A 1 197 ? 16.343 -17.189 -22.643 1.00 64.06 197 LEU A C 1
ATOM 1549 O O . LEU A 1 197 ? 15.799 -18.253 -22.336 1.00 64.06 197 LEU A O 1
ATOM 1553 N N . VAL A 1 198 ? 16.505 -16.796 -23.899 1.00 67.38 198 VAL A N 1
ATOM 1554 C CA . VAL A 1 198 ? 16.141 -17.611 -25.053 1.00 67.38 198 VAL A CA 1
ATOM 1555 C C . VAL A 1 198 ? 17.167 -18.745 -25.152 1.00 67.38 198 VAL A C 1
ATOM 1557 O O . VAL A 1 198 ? 18.249 -18.556 -25.691 1.00 67.38 198 VAL A O 1
ATOM 1560 N N . GLN A 1 199 ? 16.864 -19.902 -24.554 1.00 62.03 199 GLN A N 1
ATOM 1561 C CA . GLN A 1 199 ? 17.751 -21.080 -24.579 1.00 62.03 199 GLN A CA 1
ATOM 1562 C C . GLN A 1 199 ? 17.639 -21.883 -25.887 1.00 62.03 199 GLN A C 1
ATOM 1564 O O . GLN A 1 199 ? 18.593 -22.536 -26.290 1.00 62.03 199 GLN A O 1
ATOM 1569 N N . ASN A 1 200 ? 16.485 -21.807 -26.557 1.00 68.25 200 ASN A N 1
ATOM 1570 C CA . ASN A 1 200 ? 16.180 -22.463 -27.834 1.00 68.25 200 ASN A CA 1
ATOM 1571 C C . ASN A 1 200 ? 15.795 -21.410 -28.882 1.00 68.25 200 ASN A C 1
ATOM 1573 O O . ASN A 1 200 ? 15.551 -20.264 -28.521 1.00 68.25 200 ASN A O 1
ATOM 1577 N N . ARG A 1 201 ? 15.660 -21.780 -30.166 1.00 70.94 201 ARG A N 1
ATOM 1578 C CA . ARG A 1 201 ? 15.115 -20.882 -31.207 1.00 70.94 201 ARG A CA 1
ATOM 1579 C C . ARG A 1 201 ? 13.781 -20.270 -30.741 1.00 70.94 201 ARG A C 1
ATOM 1581 O O . ARG A 1 201 ? 12.788 -20.980 -30.607 1.00 70.94 201 ARG A O 1
ATOM 1588 N N . ALA A 1 202 ? 13.770 -18.962 -30.468 1.00 70.62 202 ALA A N 1
ATOM 1589 C CA . ALA A 1 202 ? 12.549 -18.228 -30.142 1.00 70.62 202 ALA A CA 1
ATOM 1590 C C . ALA A 1 202 ? 11.597 -18.262 -31.341 1.00 70.62 202 ALA A C 1
ATOM 1592 O O . ALA A 1 202 ? 12.041 -18.092 -32.468 1.00 70.62 202 ALA A O 1
ATOM 1593 N N . SER A 1 203 ? 10.304 -18.476 -31.119 1.00 77.62 203 SER A N 1
ATOM 1594 C CA . SER A 1 203 ? 9.323 -18.538 -32.205 1.00 77.62 203 SER A CA 1
ATOM 1595 C C . SER A 1 203 ? 9.375 -17.290 -33.092 1.00 77.62 203 SER A C 1
ATOM 1597 O O . SER A 1 203 ? 9.629 -16.186 -32.607 1.00 77.62 203 SER A O 1
ATOM 1599 N N . LYS A 1 204 ? 9.096 -17.454 -34.391 1.00 79.12 204 LYS A N 1
ATOM 1600 C CA . LYS A 1 204 ? 8.847 -16.322 -35.293 1.00 79.12 204 LYS A CA 1
ATOM 1601 C C . LYS A 1 204 ? 7.824 -15.380 -34.637 1.00 79.12 204 LYS A C 1
ATOM 1603 O O . LYS A 1 204 ? 6.898 -15.847 -33.982 1.00 79.12 204 LYS A O 1
ATOM 1608 N N . GLU A 1 205 ? 8.046 -14.078 -34.769 1.00 81.25 205 GLU A N 1
ATOM 1609 C CA . GLU A 1 205 ? 7.290 -12.982 -34.143 1.00 81.25 205 GLU A CA 1
ATOM 1610 C C . GLU A 1 205 ? 7.496 -12.808 -32.628 1.00 81.25 205 GLU A C 1
ATOM 1612 O O . GLU A 1 205 ? 6.936 -11.888 -32.029 1.00 81.25 205 GLU A O 1
ATOM 1617 N N . ALA A 1 206 ? 8.359 -13.607 -31.989 1.00 81.75 206 ALA A N 1
ATOM 1618 C CA . ALA A 1 206 ? 8.717 -13.374 -30.595 1.00 81.75 206 ALA A CA 1
ATOM 1619 C C . ALA A 1 206 ? 9.453 -12.037 -30.436 1.00 81.75 206 ALA A C 1
ATOM 1621 O O . ALA A 1 206 ? 10.449 -11.772 -31.113 1.00 81.75 206 ALA A O 1
ATOM 1622 N N . PHE A 1 207 ? 8.992 -11.213 -29.497 1.00 80.88 207 PHE A N 1
ATOM 1623 C CA . PHE A 1 207 ? 9.717 -10.022 -29.075 1.00 80.88 207 PHE A CA 1
ATOM 1624 C C . PHE A 1 207 ? 10.899 -10.414 -28.178 1.00 80.88 207 PHE A C 1
ATOM 1626 O O . PHE A 1 207 ? 10.734 -11.170 -27.219 1.00 80.88 207 PHE A O 1
ATOM 1633 N N . VAL A 1 208 ? 12.084 -9.884 -28.474 1.00 83.50 208 VAL A N 1
ATOM 1634 C CA . VAL A 1 208 ? 13.342 -10.198 -27.786 1.00 83.50 208 VAL A CA 1
ATOM 1635 C C . VAL A 1 208 ? 14.092 -8.926 -27.398 1.00 83.50 208 VAL A C 1
ATOM 1637 O O . VAL A 1 208 ? 13.945 -7.870 -28.017 1.00 83.50 208 VAL A O 1
ATOM 1640 N N . SER A 1 209 ? 14.922 -9.032 -26.367 1.00 81.75 209 SER A N 1
ATOM 1641 C CA . SER A 1 209 ? 15.883 -8.007 -25.964 1.00 81.75 209 SER A CA 1
ATOM 1642 C C . SER A 1 209 ? 17.297 -8.586 -25.966 1.00 81.75 209 SER A C 1
ATOM 1644 O O . SER A 1 209 ? 17.495 -9.762 -25.660 1.00 81.75 209 SER A O 1
ATOM 1646 N N . VAL A 1 210 ? 18.276 -7.767 -26.347 1.00 81.12 210 VAL A N 1
ATOM 1647 C CA . VAL A 1 210 ? 19.697 -8.133 -26.411 1.00 81.12 210 VA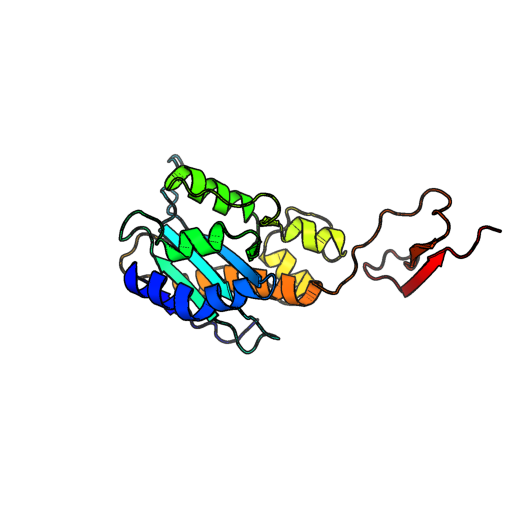L A CA 1
ATOM 1648 C C . VAL A 1 210 ? 20.400 -7.528 -25.209 1.00 81.12 210 VAL A C 1
ATOM 1650 O O . VAL A 1 210 ? 20.293 -6.325 -24.978 1.00 81.12 210 VAL A O 1
ATOM 1653 N N . TYR A 1 211 ? 21.127 -8.356 -24.468 1.00 75.06 211 TYR A N 1
ATOM 1654 C CA . TYR A 1 211 ? 21.964 -7.928 -23.353 1.00 75.06 211 TYR A CA 1
ATOM 1655 C C . TYR A 1 211 ? 23.439 -8.038 -23.751 1.00 75.06 211 TYR A C 1
ATOM 1657 O O . TYR A 1 211 ? 23.795 -8.973 -24.474 1.00 75.06 211 TYR A O 1
ATOM 1665 N N . PRO A 1 212 ? 24.295 -7.104 -23.311 1.00 75.38 212 PRO A N 1
ATOM 1666 C CA . PRO A 1 212 ? 25.734 -7.236 -23.478 1.00 75.38 212 PRO A CA 1
ATOM 1667 C C . PRO A 1 212 ? 26.259 -8.402 -22.620 1.00 75.38 212 PRO A C 1
ATOM 1669 O O . PRO A 1 212 ? 25.665 -8.779 -21.607 1.00 75.38 212 PRO A O 1
ATOM 1672 N N . SER A 1 213 ? 27.359 -9.020 -23.056 1.00 68.56 213 SER A N 1
ATOM 1673 C CA . SER A 1 213 ? 27.917 -10.236 -22.440 1.00 68.56 213 SER A CA 1
ATOM 1674 C C . SER A 1 213 ? 28.478 -10.025 -21.029 1.00 68.56 213 SER A C 1
ATOM 1676 O O . SER A 1 213 ? 28.749 -10.994 -20.327 1.00 68.56 213 SER A O 1
ATOM 1678 N N . ASP A 1 214 ? 28.649 -8.773 -20.613 1.00 66.00 214 ASP A N 1
ATOM 1679 C CA . ASP A 1 214 ? 29.190 -8.349 -19.320 1.00 66.00 214 ASP A CA 1
ATOM 1680 C C . ASP A 1 214 ? 28.137 -8.271 -18.195 1.00 66.00 214 ASP A C 1
ATOM 1682 O O . ASP A 1 214 ? 28.414 -7.733 -17.128 1.00 66.00 214 ASP A O 1
ATOM 1686 N N . GLN A 1 215 ? 26.948 -8.850 -18.402 1.00 53.62 215 GLN A N 1
ATOM 1687 C CA . GLN A 1 215 ? 25.860 -8.921 -17.415 1.00 53.62 215 GLN A CA 1
ATOM 1688 C C . GLN A 1 215 ? 25.302 -7.557 -16.967 1.00 53.62 215 GLN A C 1
ATOM 1690 O O . GLN A 1 215 ? 24.764 -7.445 -15.864 1.00 53.62 215 GLN A O 1
ATOM 1695 N N . CYS A 1 216 ? 25.345 -6.518 -17.811 1.00 52.06 216 CYS A N 1
ATOM 1696 C CA . CYS A 1 216 ? 24.581 -5.302 -17.519 1.00 52.06 216 CYS A CA 1
ATOM 1697 C C . CYS A 1 216 ? 23.087 -5.622 -17.310 1.00 52.06 216 CYS A C 1
ATOM 1699 O O . CYS A 1 216 ? 22.464 -6.320 -18.111 1.00 52.06 216 CYS A O 1
ATOM 1701 N N . SER A 1 217 ? 22.474 -5.036 -16.277 1.00 58.16 217 SER A N 1
ATOM 1702 C CA . SER A 1 217 ? 21.052 -5.225 -15.935 1.00 58.16 217 SER A CA 1
ATOM 1703 C C . SER A 1 217 ? 20.075 -4.629 -16.963 1.00 58.16 217 SER A C 1
ATOM 1705 O O . SER A 1 217 ? 18.859 -4.789 -16.834 1.00 58.16 217 SER A O 1
ATOM 1707 N N . TYR A 1 218 ? 20.589 -3.948 -17.993 1.00 61.34 218 TYR A N 1
ATOM 1708 C CA . TYR A 1 218 ? 19.809 -3.240 -19.003 1.00 61.34 218 TYR A CA 1
ATOM 1709 C C . TYR A 1 218 ? 20.103 -3.769 -20.416 1.00 61.34 218 TYR A C 1
ATOM 1711 O O . TYR A 1 218 ? 21.268 -3.954 -20.772 1.00 61.34 218 TYR A O 1
ATOM 1719 N N . PRO A 1 219 ? 19.067 -4.000 -21.241 1.00 73.19 219 PRO A N 1
ATOM 1720 C CA . PRO A 1 219 ? 19.250 -4.420 -22.624 1.00 73.19 219 PRO A CA 1
ATOM 1721 C C . PRO A 1 219 ? 19.829 -3.282 -23.474 1.00 73.19 219 PRO A C 1
ATOM 1723 O O . PRO A 1 219 ? 19.433 -2.126 -23.334 1.00 73.19 219 PRO A O 1
ATOM 1726 N N . VAL A 1 220 ? 20.726 -3.625 -24.396 1.00 82.25 220 VAL A N 1
ATOM 1727 C CA . VAL A 1 220 ? 21.342 -2.692 -25.357 1.00 82.25 220 VAL A CA 1
ATOM 1728 C C . VAL A 1 220 ? 20.551 -2.576 -26.659 1.00 82.25 220 VAL A C 1
ATOM 1730 O O . VAL A 1 220 ? 20.714 -1.605 -27.392 1.00 82.25 220 VAL A O 1
ATOM 1733 N N . ALA A 1 221 ? 19.680 -3.544 -26.954 1.00 80.31 221 ALA A N 1
ATOM 1734 C CA . ALA A 1 221 ? 18.798 -3.501 -28.115 1.00 80.31 221 ALA A CA 1
ATOM 1735 C C . ALA A 1 221 ? 17.507 -4.301 -27.892 1.00 80.31 221 ALA A C 1
ATOM 1737 O O . ALA A 1 221 ? 17.405 -5.140 -26.993 1.00 80.31 221 ALA A O 1
ATOM 1738 N N . PHE A 1 222 ? 16.524 -4.053 -28.755 1.00 83.19 222 PHE A N 1
ATOM 1739 C CA . PHE A 1 222 ? 15.218 -4.706 -28.772 1.00 83.19 222 PHE A CA 1
ATOM 1740 C C . PHE A 1 222 ? 14.844 -5.092 -30.206 1.00 83.19 222 PHE A C 1
ATOM 1742 O O . PHE A 1 222 ? 15.200 -4.377 -31.141 1.00 83.19 222 PHE A O 1
ATOM 1749 N N . GLY A 1 223 ? 14.091 -6.178 -30.391 1.00 87.19 223 GLY A N 1
ATOM 1750 C CA . GLY A 1 223 ? 13.673 -6.621 -31.721 1.00 87.19 223 GLY A CA 1
ATOM 1751 C C . GLY A 1 223 ? 12.564 -7.669 -31.712 1.00 87.19 223 GLY A C 1
ATOM 1752 O O . GLY A 1 223 ? 12.072 -8.071 -30.661 1.00 87.19 223 GLY A O 1
ATOM 1753 N N . VAL A 1 224 ? 12.170 -8.106 -32.907 1.00 84.94 224 VAL A N 1
ATOM 1754 C CA . VAL A 1 224 ? 11.210 -9.194 -33.134 1.00 84.94 224 VAL A CA 1
ATOM 1755 C C . VAL A 1 224 ? 11.883 -10.250 -34.007 1.00 84.94 224 VAL A C 1
ATOM 1757 O O . VAL A 1 224 ? 12.568 -9.908 -34.970 1.00 84.94 224 VAL A O 1
ATOM 1760 N N . VAL A 1 225 ? 11.706 -11.532 -33.689 1.00 83.75 225 VAL A N 1
ATOM 1761 C CA . VAL A 1 225 ? 12.262 -12.636 -34.483 1.00 83.75 225 VAL A CA 1
ATOM 1762 C C . VAL A 1 225 ? 11.527 -12.728 -35.819 1.00 83.75 225 VAL A C 1
ATOM 1764 O O . VAL A 1 225 ? 10.392 -13.187 -35.882 1.00 83.75 225 VAL A O 1
ATOM 1767 N N . ILE A 1 226 ? 12.165 -12.300 -36.906 1.00 82.25 226 ILE A N 1
ATOM 1768 C CA . ILE A 1 226 ? 11.543 -12.284 -38.242 1.00 82.25 226 ILE A CA 1
ATOM 1769 C C . ILE A 1 226 ? 11.704 -13.605 -39.009 1.00 82.25 226 ILE A C 1
ATOM 1771 O O . ILE A 1 226 ? 10.837 -13.969 -39.801 1.00 82.25 226 ILE A O 1
ATOM 1775 N N . SER A 1 227 ? 12.794 -14.339 -38.784 1.00 75.94 227 SER A N 1
ATOM 1776 C CA . SER A 1 227 ? 13.064 -15.643 -39.403 1.00 75.94 227 SER A CA 1
ATOM 1777 C C . SER A 1 227 ? 14.209 -16.361 -38.684 1.00 75.94 227 SER A C 1
ATOM 1779 O O . SER A 1 227 ? 14.945 -15.745 -37.911 1.00 75.94 227 SER A O 1
ATOM 1781 N N . HIS A 1 228 ? 14.350 -17.663 -38.934 1.00 69.31 228 HIS A N 1
ATOM 1782 C CA . HIS A 1 228 ? 15.544 -18.418 -38.569 1.00 69.31 228 HIS A CA 1
ATOM 1783 C C . HIS A 1 228 ? 16.387 -18.654 -39.821 1.00 69.31 228 HIS A C 1
ATOM 1785 O O . HIS A 1 228 ? 15.835 -19.120 -40.817 1.00 69.31 228 HIS A O 1
ATOM 1791 N N . GLN A 1 229 ? 17.686 -18.351 -39.759 1.00 60.56 229 GLN A N 1
ATOM 1792 C CA . GLN A 1 229 ? 18.653 -18.849 -40.742 1.00 60.56 229 GLN A CA 1
ATOM 1793 C C . GLN A 1 229 ? 19.015 -20.306 -40.452 1.00 60.56 229 GLN A C 1
ATOM 1795 O O . GLN A 1 229 ? 18.966 -20.714 -39.263 1.00 60.56 229 GLN A O 1
#

Organism: NCBI:txid1195481

Foldseek 3Di:
DAPDDDADEAEDLVVVQVCLVVPPVVVLPPAQFEKQKDFAFADDPPDDTDATQWIWIWGDCDPNPDIHIYIYGCLNPQEHRPSSLVQQARPSYAYFAAPVVVVQVSCCVRHVRDHDPPSYHHLLVLCCQLLQDVGSNDDLQSLCCSQVVHGDPDDDSNDHSNDPDDDPSRSRNRRCRRSSRVVSCVSCVPRHTQDPPCPDPDDAQDKDFACDPVPDSDGPDIDGRHDDD

pLDDT: mean 87.24, std 11.23, range [52.06, 98.38]

InterPro domains:
  IPR002562 3'-5' exonuclease domain [PF01612] (34-190)
  IPR002562 3'-5' exonuclease domain [SM00474] (7-193)
  IPR012337 Ribonuclease H-like superfamily [SSF53098] (34-188)
  IPR036397 Ribonuclease H superfamily [G3DSA:3.30.420.10] (5-190)
  IPR051132 3'-5' Exonuclease domain-containing protein [PTHR13620] (30-190)

Secondary structure (DSSP, 8-state):
--S----EEE-SHHHHHHHHHHHTGGGGGTS-EEEEEEEE----TTSPPPPP-EEEEEEEEETTTEEEEEEEE-TTTTS--HHHHHHHH-TTEEEEESSHHHHHHHHHHHH-----TT-EEEHHHHHHTTTS-S-TT--HHHHHHHHHS-------SSS-TT-SS--HHHHHHHHHHHHHHHHHHHHHTTSPP-PPP--S-PPTT-EEEE--TT--SS-SEEEE-----